Protein AF-A0A3B8J9R0-F1 (afdb_monomer_lite)

Structure (mmCIF, N/CA/C/O backbone):
data_AF-A0A3B8J9R0-F1
#
_entry.id   AF-A0A3B8J9R0-F1
#
loop_
_atom_site.group_PDB
_atom_site.id
_atom_site.type_symbol
_atom_site.label_atom_id
_atom_site.label_alt_id
_atom_site.label_comp_id
_atom_site.label_asym_id
_atom_site.label_entity_id
_atom_site.label_seq_id
_atom_site.pdbx_PDB_ins_code
_atom_site.Cartn_x
_atom_site.Cartn_y
_atom_site.Cartn_z
_atom_site.occupancy
_atom_site.B_iso_or_equiv
_atom_site.auth_seq_id
_atom_site.auth_comp_id
_atom_site.auth_asym_id
_atom_site.auth_atom_id
_atom_site.pdbx_PDB_model_num
ATOM 1 N N . MET A 1 1 ? 21.114 1.293 -7.800 1.00 67.50 1 MET A N 1
ATOM 2 C CA . MET A 1 1 ? 20.401 0.075 -8.213 1.00 67.50 1 MET A CA 1
ATOM 3 C C . MET A 1 1 ? 19.234 -0.102 -7.269 1.00 67.50 1 MET A C 1
ATOM 5 O O . MET A 1 1 ? 19.417 0.083 -6.068 1.00 67.50 1 MET A O 1
ATOM 9 N N . ALA A 1 2 ? 18.033 -0.235 -7.813 1.00 78.88 2 ALA A N 1
ATOM 10 C CA . ALA A 1 2 ? 16.800 -0.256 -7.054 1.00 78.88 2 ALA A CA 1
ATOM 11 C C . ALA A 1 2 ? 15.957 -1.446 -7.495 1.00 78.88 2 ALA A C 1
ATOM 13 O O . ALA A 1 2 ? 15.830 -1.735 -8.684 1.00 78.88 2 ALA A O 1
ATOM 14 N N . VAL A 1 3 ? 15.393 -2.126 -6.505 1.00 90.38 3 VAL A N 1
ATOM 15 C CA . VAL A 1 3 ? 14.710 -3.396 -6.699 1.00 90.38 3 VAL A CA 1
ATOM 16 C C . VAL A 1 3 ? 13.211 -3.166 -6.761 1.00 90.38 3 VAL A C 1
ATOM 18 O O . VAL A 1 3 ? 12.626 -2.610 -5.831 1.00 90.38 3 VAL A O 1
ATOM 21 N N . VAL A 1 4 ? 12.595 -3.631 -7.842 1.00 94.75 4 VAL A N 1
ATOM 22 C CA . VAL A 1 4 ? 11.138 -3.725 -7.981 1.00 94.75 4 VAL A CA 1
ATOM 23 C C . VAL A 1 4 ? 10.747 -5.130 -8.425 1.00 94.75 4 VAL A C 1
ATOM 25 O O . VAL A 1 4 ? 11.574 -5.907 -8.900 1.00 94.75 4 VAL A O 1
ATOM 28 N N . TYR A 1 5 ? 9.477 -5.467 -8.265 1.00 95.50 5 TYR A N 1
ATOM 29 C CA . TYR A 1 5 ? 8.938 -6.793 -8.523 1.00 95.50 5 TYR A CA 1
ATOM 30 C C . TYR A 1 5 ? 7.888 -6.726 -9.616 1.00 95.50 5 TYR A C 1
ATOM 32 O O . TYR A 1 5 ? 7.054 -5.824 -9.636 1.00 95.50 5 TYR A O 1
ATOM 40 N N . PHE A 1 6 ? 7.908 -7.688 -10.524 1.00 96.75 6 PHE A N 1
ATOM 41 C CA . PHE A 1 6 ? 6.959 -7.736 -11.624 1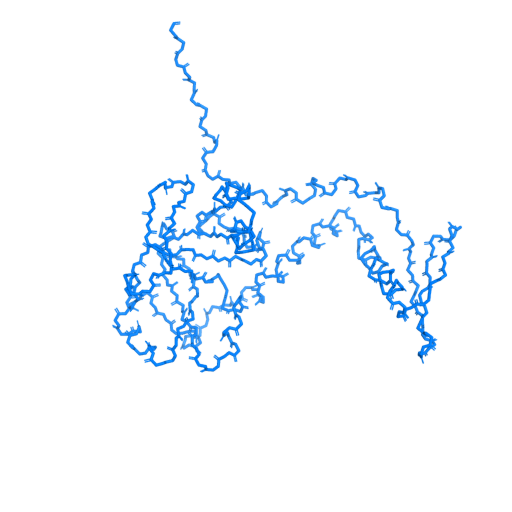.00 96.75 6 PHE A CA 1
ATOM 42 C C . PHE A 1 6 ? 6.453 -9.159 -11.821 1.00 96.75 6 PHE A C 1
ATOM 44 O O . PHE A 1 6 ? 7.204 -10.123 -11.684 1.00 96.75 6 PHE A O 1
ATOM 51 N N . TYR A 1 7 ? 5.162 -9.294 -12.106 1.00 96.31 7 TYR A N 1
ATOM 52 C CA . TYR A 1 7 ? 4.526 -10.588 -12.316 1.00 96.31 7 TYR A CA 1
ATOM 53 C C . TYR A 1 7 ? 4.364 -10.846 -13.803 1.00 96.31 7 TYR A C 1
ATOM 55 O O . TYR A 1 7 ? 3.696 -10.086 -14.501 1.00 96.31 7 TYR A O 1
ATOM 63 N N . VAL A 1 8 ? 4.936 -11.951 -14.268 1.00 96.12 8 VAL A N 1
ATOM 64 C CA . VAL A 1 8 ? 4.894 -12.357 -15.673 1.00 96.12 8 VAL A CA 1
ATOM 65 C C . VAL A 1 8 ? 4.136 -13.673 -15.827 1.00 96.12 8 VAL A C 1
ATOM 67 O O . VAL A 1 8 ? 4.230 -14.528 -14.940 1.00 96.12 8 VAL A O 1
ATOM 70 N N . PRO A 1 9 ? 3.376 -13.862 -16.918 1.00 96.56 9 PRO A N 1
ATOM 71 C CA . PRO A 1 9 ? 2.809 -15.161 -17.262 1.00 96.56 9 PRO A CA 1
ATOM 72 C C . PRO A 1 9 ? 3.894 -16.240 -17.377 1.00 96.56 9 PRO A C 1
ATOM 74 O O . PRO A 1 9 ? 4.985 -15.973 -17.885 1.00 96.56 9 PRO A O 1
ATOM 77 N N . ILE A 1 10 ? 3.606 -17.459 -16.909 1.00 95.25 10 ILE A N 1
ATOM 78 C CA . ILE A 1 10 ? 4.574 -18.572 -16.927 1.00 95.25 10 ILE A CA 1
ATOM 79 C C . ILE A 1 10 ? 5.084 -18.888 -18.332 1.00 95.25 10 ILE A C 1
ATOM 81 O O . ILE A 1 10 ? 6.264 -19.184 -18.492 1.00 95.25 10 ILE A O 1
ATOM 85 N N . ASP A 1 11 ? 4.212 -18.820 -19.332 1.00 96.56 11 ASP A N 1
ATOM 86 C CA . ASP A 1 11 ? 4.522 -19.119 -20.731 1.00 96.56 11 ASP A CA 1
ATOM 87 C C . ASP A 1 11 ? 5.501 -18.122 -21.361 1.00 96.56 11 ASP A C 1
ATOM 89 O O . ASP A 1 11 ? 6.136 -18.453 -22.354 1.00 96.56 11 ASP A O 1
ATOM 93 N N . LYS A 1 12 ? 5.667 -16.935 -20.765 1.00 95.50 12 LYS A N 1
ATOM 94 C CA . LYS A 1 12 ? 6.636 -15.921 -21.204 1.00 95.50 12 LYS A CA 1
ATOM 95 C C . LYS A 1 12 ? 7.905 -15.873 -20.355 1.00 95.50 12 LYS A C 1
ATOM 97 O O . LYS A 1 12 ? 8.795 -15.077 -20.634 1.00 95.50 12 LYS A O 1
ATOM 102 N N . LEU A 1 13 ? 7.984 -16.658 -19.279 1.00 93.94 13 LEU A N 1
ATOM 103 C CA . LEU A 1 13 ? 9.039 -16.494 -18.281 1.00 93.94 13 LEU A CA 1
ATOM 104 C C . LEU A 1 13 ? 10.437 -16.767 -18.848 1.00 93.94 13 LEU A C 1
ATOM 106 O O . LEU A 1 13 ? 11.351 -16.011 -18.544 1.00 93.94 13 LEU A O 1
ATOM 110 N N . GLU A 1 14 ? 10.607 -17.833 -19.633 1.00 93.94 14 GLU A N 1
ATOM 111 C CA . GLU A 1 14 ? 11.913 -18.195 -20.209 1.00 93.94 14 GLU A CA 1
ATOM 112 C C . GLU A 1 14 ? 12.415 -17.099 -21.154 1.00 93.94 14 GLU A C 1
ATOM 114 O O . GLU A 1 14 ? 13.504 -16.570 -20.942 1.00 93.94 14 GLU A O 1
ATOM 119 N N . ASP A 1 15 ? 11.566 -16.655 -22.084 1.00 94.88 15 ASP A N 1
ATOM 120 C CA . ASP A 1 15 ? 11.882 -15.562 -23.010 1.00 94.88 15 ASP A CA 1
ATOM 121 C C . ASP A 1 15 ? 12.297 -14.283 -22.271 1.00 94.88 15 ASP A C 1
ATOM 123 O O . ASP A 1 15 ? 13.258 -13.618 -22.651 1.00 94.88 15 ASP A O 1
ATOM 127 N N . ILE A 1 16 ? 11.599 -13.934 -21.187 1.00 95.00 16 ILE A N 1
ATOM 128 C CA . ILE A 1 16 ? 11.901 -12.735 -20.397 1.00 95.00 16 ILE A CA 1
ATOM 129 C C . ILE A 1 16 ? 13.244 -12.856 -19.678 1.00 95.00 16 ILE A C 1
ATOM 131 O O . ILE A 1 16 ? 13.985 -11.879 -19.603 1.00 95.00 16 ILE A O 1
ATOM 135 N N . ILE A 1 17 ? 13.558 -14.030 -19.132 1.00 93.81 17 ILE A N 1
ATOM 136 C CA . ILE A 1 17 ? 14.833 -14.263 -18.446 1.00 93.81 17 ILE A CA 1
ATOM 137 C C . ILE A 1 17 ? 15.995 -14.201 -19.443 1.00 93.81 17 ILE A C 1
ATOM 139 O O . ILE A 1 17 ? 17.022 -13.599 -19.135 1.00 93.81 17 ILE A O 1
ATOM 143 N N . ASP A 1 18 ? 15.816 -14.754 -20.641 1.00 94.19 18 ASP A N 1
ATOM 144 C CA . ASP A 1 18 ? 16.881 -14.849 -21.641 1.00 94.19 18 ASP A CA 1
ATOM 145 C C . ASP A 1 18 ? 17.059 -13.559 -22.457 1.00 94.19 18 ASP A C 1
ATOM 147 O O . ASP A 1 18 ? 18.174 -13.231 -22.861 1.00 94.19 18 ASP A O 1
ATOM 151 N N . CYS A 1 19 ? 15.976 -12.819 -22.719 1.00 94.88 19 CYS A N 1
ATOM 152 C CA . CYS A 1 19 ? 15.972 -11.669 -23.634 1.00 94.88 19 CYS A CA 1
ATOM 153 C C . CYS A 1 19 ? 15.605 -10.328 -22.977 1.00 94.88 19 CYS A C 1
ATOM 155 O O . CYS A 1 19 ? 15.745 -9.280 -23.614 1.00 94.88 19 CYS A O 1
ATOM 157 N N . GLY A 1 20 ? 15.149 -10.330 -21.724 1.00 96.25 20 GLY A N 1
ATOM 158 C CA . GLY A 1 20 ? 14.708 -9.131 -21.015 1.00 96.25 20 GLY A CA 1
ATOM 159 C C . GLY A 1 20 ? 13.258 -8.712 -21.302 1.00 96.25 20 GLY A C 1
ATOM 160 O O . GLY A 1 20 ? 12.502 -9.370 -22.016 1.00 96.25 20 GLY A O 1
ATOM 161 N N . LEU A 1 21 ? 12.857 -7.569 -20.738 1.00 96.19 21 LEU A N 1
ATOM 162 C CA . LEU A 1 21 ? 11.539 -6.949 -20.909 1.00 96.19 21 LEU A CA 1
ATOM 163 C C . LEU A 1 21 ? 11.637 -5.710 -21.792 1.00 96.19 21 LEU A C 1
ATOM 165 O O . LEU 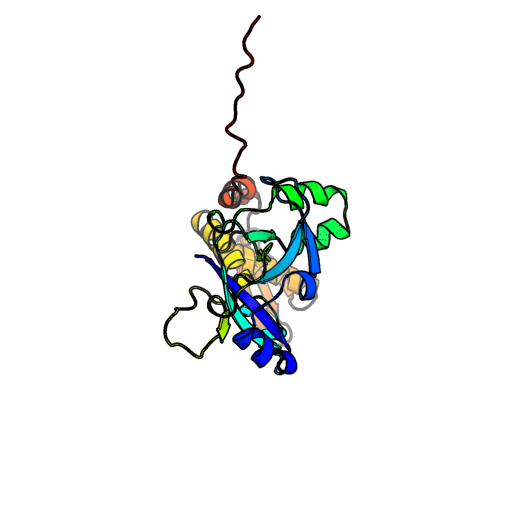A 1 21 ? 12.002 -4.622 -21.335 1.00 96.19 21 LEU A O 1
ATOM 169 N N . LYS A 1 22 ? 11.243 -5.838 -23.059 1.00 96.25 22 LYS A N 1
ATOM 170 C CA . LYS A 1 22 ? 11.198 -4.696 -23.974 1.00 96.25 22 LYS A CA 1
ATOM 171 C C . LYS A 1 22 ? 10.021 -3.779 -23.649 1.00 96.25 22 LYS A C 1
ATOM 173 O O . LYS A 1 22 ? 8.863 -4.167 -23.796 1.00 96.25 22 LYS A O 1
ATOM 178 N N . LEU A 1 23 ? 10.303 -2.517 -23.326 1.00 95.81 23 LEU A N 1
ATOM 179 C CA . LEU A 1 23 ? 9.272 -1.549 -22.938 1.00 95.81 23 LEU A CA 1
ATOM 180 C C . LEU A 1 23 ? 8.180 -1.374 -24.003 1.00 95.81 23 LEU A C 1
ATOM 182 O O . LEU A 1 23 ? 7.019 -1.200 -23.667 1.00 95.81 23 LEU A O 1
ATOM 186 N N . SER A 1 24 ? 8.508 -1.462 -25.294 1.00 93.62 24 SER A N 1
ATOM 187 C CA . SER A 1 24 ? 7.503 -1.349 -26.360 1.00 93.62 24 SER A CA 1
ATOM 188 C C . SER A 1 24 ? 6.463 -2.476 -26.361 1.00 93.62 24 SER A C 1
ATOM 190 O O . SER A 1 24 ? 5.376 -2.272 -26.891 1.00 93.62 24 SER A O 1
ATOM 192 N N . GLU A 1 25 ? 6.810 -3.650 -25.828 1.00 95.25 25 GLU A N 1
ATOM 193 C CA . GLU A 1 25 ? 5.910 -4.804 -25.715 1.00 95.25 25 GLU A CA 1
ATOM 194 C C . GLU A 1 25 ? 5.139 -4.783 -24.391 1.00 95.25 25 GLU A C 1
ATOM 196 O O . GLU A 1 25 ? 3.945 -5.059 -24.371 1.00 95.25 25 GLU A O 1
ATOM 201 N N . TRP A 1 26 ? 5.815 -4.411 -23.302 1.00 95.75 26 TRP A N 1
ATOM 202 C CA . TRP A 1 26 ? 5.274 -4.490 -21.942 1.00 95.75 26 TRP A CA 1
ATOM 203 C C . TRP A 1 26 ? 4.653 -3.185 -21.431 1.00 95.75 26 TRP A C 1
ATOM 205 O O . TRP A 1 26 ? 4.134 -3.153 -20.321 1.00 95.75 26 TRP A O 1
ATOM 215 N N . LYS A 1 27 ? 4.685 -2.105 -22.220 1.00 96.69 27 LYS A N 1
ATOM 216 C CA . LYS A 1 27 ? 4.069 -0.816 -21.877 1.00 96.69 27 LYS A CA 1
ATOM 217 C C . LYS A 1 27 ? 2.582 -0.978 -21.562 1.00 96.69 27 LYS A C 1
ATOM 219 O O . LYS A 1 27 ? 1.800 -1.376 -22.423 1.00 96.69 27 LYS A O 1
ATOM 224 N N . GLU A 1 28 ? 2.188 -0.488 -20.395 1.00 96.31 28 GLU A N 1
ATOM 225 C CA . GLU A 1 28 ? 0.792 -0.409 -19.960 1.00 96.31 28 GLU A CA 1
ATOM 226 C C . GLU A 1 28 ? 0.207 0.988 -20.172 1.00 96.31 28 GLU A C 1
ATOM 228 O O . GLU A 1 28 ? -0.975 1.136 -20.479 1.00 96.31 28 GLU A O 1
ATOM 233 N N . SER A 1 29 ? 1.024 2.033 -20.013 1.00 95.00 29 SER A N 1
ATOM 234 C CA . SER A 1 29 ? 0.550 3.413 -20.097 1.00 95.00 29 SER A CA 1
ATOM 235 C C . SER A 1 29 ? 1.636 4.387 -20.549 1.00 95.00 29 SER A C 1
ATOM 237 O O . SER A 1 29 ? 2.771 4.007 -20.840 1.00 95.00 29 SER A O 1
ATOM 239 N N . TYR A 1 30 ? 1.246 5.652 -20.652 1.00 96.81 30 TYR A N 1
ATOM 240 C CA . TYR A 1 30 ? 2.137 6.783 -20.832 1.00 96.81 30 TYR A CA 1
ATOM 241 C C . TYR A 1 30 ? 2.004 7.683 -19.609 1.00 96.81 30 TYR A C 1
ATOM 243 O O . TYR A 1 30 ? 0.887 7.995 -19.201 1.00 96.81 30 TYR A O 1
ATOM 251 N N . GLN A 1 31 ? 3.127 8.055 -19.002 1.00 96.31 31 GLN A N 1
ATOM 252 C CA . GLN A 1 31 ? 3.141 8.917 -17.824 1.00 96.31 31 GLN A CA 1
ATOM 253 C C . GLN A 1 31 ? 4.268 9.936 -17.917 1.00 96.31 31 GLN A C 1
ATOM 255 O O . GLN A 1 31 ? 5.316 9.692 -18.515 1.00 96.31 31 GLN A O 1
ATOM 260 N N . SER A 1 32 ? 4.047 11.083 -17.288 1.00 96.12 32 SER A N 1
ATOM 261 C CA . SER A 1 32 ? 5.096 12.046 -16.960 1.00 96.12 32 SER A CA 1
ATOM 262 C C . SER A 1 32 ? 5.255 12.107 -15.443 1.00 96.12 32 SER A C 1
ATOM 264 O O . SER A 1 32 ? 4.374 11.662 -14.705 1.00 96.12 32 SER A O 1
ATOM 266 N N . THR A 1 33 ? 6.363 12.666 -14.965 1.00 96.31 33 THR A N 1
ATOM 267 C CA . THR A 1 33 ? 6.612 12.850 -13.531 1.00 96.31 33 THR A CA 1
ATOM 268 C C . THR A 1 33 ? 6.666 14.337 -13.169 1.00 96.31 33 THR A C 1
ATOM 270 O O . THR A 1 33 ? 6.912 15.182 -14.037 1.00 96.31 33 THR A O 1
ATOM 273 N N . PRO A 1 34 ? 6.491 14.706 -11.886 1.00 95.56 34 PRO A N 1
ATOM 274 C CA . PRO A 1 34 ? 6.624 16.095 -11.436 1.00 95.56 34 PRO A CA 1
ATOM 275 C C . PRO A 1 34 ? 7.947 16.763 -11.812 1.00 95.56 34 PRO A C 1
ATOM 277 O O . PRO A 1 34 ? 7.962 17.949 -12.142 1.00 95.56 34 PRO A O 1
ATOM 280 N N . TRP A 1 35 ? 9.042 16.000 -11.785 1.00 94.00 35 TRP A N 1
ATOM 281 C CA . TRP A 1 35 ? 10.391 16.463 -12.121 1.00 94.00 35 TRP A CA 1
ATOM 282 C C . TRP A 1 35 ? 10.732 16.316 -13.609 1.00 94.00 35 TRP A C 1
ATOM 284 O O . TRP A 1 35 ? 11.693 16.921 -14.076 1.00 94.00 35 TRP A O 1
ATOM 294 N N . ASN A 1 36 ? 9.959 15.539 -14.370 1.00 90.56 36 ASN A N 1
ATOM 295 C CA . ASN A 1 36 ? 10.135 15.365 -15.805 1.00 90.56 36 ASN A CA 1
ATOM 296 C C . ASN A 1 36 ? 8.774 15.321 -16.510 1.00 90.56 36 ASN A C 1
ATOM 298 O O . ASN A 1 36 ? 8.140 14.274 -16.632 1.00 90.56 36 ASN A O 1
ATOM 302 N N . ARG A 1 37 ? 8.341 16.481 -17.013 1.00 92.00 37 ARG A N 1
ATOM 303 C CA . ARG A 1 37 ? 7.037 16.678 -17.669 1.00 92.00 37 ARG A CA 1
ATOM 304 C C . ARG A 1 37 ? 6.941 16.084 -19.079 1.00 92.00 37 ARG A C 1
ATOM 306 O O . ARG A 1 37 ? 5.985 16.368 -19.795 1.00 92.00 37 ARG A O 1
ATOM 313 N N . VAL A 1 38 ? 7.930 15.298 -19.495 1.00 95.25 38 VAL A N 1
ATOM 314 C CA . VAL A 1 38 ? 7.882 14.561 -20.755 1.00 95.25 38 VAL A CA 1
ATOM 315 C C . VAL A 1 38 ? 7.143 13.258 -20.517 1.00 95.25 38 VAL A C 1
ATOM 317 O O . VAL A 1 38 ? 7.549 12.437 -19.698 1.00 95.25 38 VAL A O 1
ATOM 320 N N . GLU A 1 39 ? 6.060 13.074 -21.257 1.00 96.12 39 GLU A N 1
ATOM 321 C CA . GLU A 1 39 ? 5.310 11.833 -21.247 1.00 96.12 39 GLU A CA 1
ATOM 322 C C . GLU A 1 39 ? 6.119 10.715 -21.925 1.00 96.12 39 GLU A C 1
ATOM 324 O O . GLU A 1 39 ? 6.629 10.872 -23.038 1.00 96.12 39 GLU A O 1
ATOM 329 N N . LYS A 1 40 ? 6.265 9.584 -21.235 1.00 96.88 40 LYS A N 1
ATOM 330 C CA . LYS A 1 40 ? 7.037 8.423 -21.683 1.00 96.88 40 LYS A CA 1
ATOM 331 C C . LYS A 1 40 ? 6.229 7.142 -21.489 1.00 96.88 40 LYS A C 1
ATOM 333 O O . LYS A 1 40 ? 5.427 7.077 -20.557 1.00 96.88 40 LYS A O 1
ATOM 338 N N . PRO A 1 41 ? 6.436 6.118 -22.336 1.00 97.88 41 PRO A N 1
ATOM 339 C CA . PRO A 1 41 ? 5.849 4.808 -22.099 1.00 97.88 41 PRO A CA 1
ATOM 340 C C . PRO A 1 41 ? 6.376 4.231 -20.779 1.00 97.88 41 PRO A C 1
ATOM 342 O O . PRO A 1 41 ? 7.555 4.386 -20.464 1.00 97.88 41 PRO A O 1
ATOM 345 N N . CYS A 1 42 ? 5.514 3.562 -20.025 1.00 97.75 42 CYS A N 1
ATOM 346 C CA . CYS A 1 42 ? 5.885 2.873 -18.795 1.00 97.75 42 CYS A CA 1
ATOM 347 C C . CYS A 1 42 ? 5.009 1.643 -18.543 1.00 97.75 42 CYS A C 1
ATOM 349 O O . CYS A 1 42 ? 3.942 1.470 -19.144 1.00 97.75 42 CYS A O 1
ATOM 351 N N . PHE A 1 43 ? 5.468 0.800 -17.626 1.00 97.88 43 PHE A N 1
ATOM 352 C CA . PHE A 1 43 ? 4.681 -0.267 -17.012 1.00 97.88 43 PHE A CA 1
ATOM 353 C C . PHE A 1 43 ? 4.771 -0.168 -15.489 1.00 97.88 43 PHE A C 1
ATOM 355 O O . PHE A 1 43 ? 5.674 0.491 -14.961 1.00 97.88 43 PHE A O 1
ATOM 362 N N . SER A 1 44 ? 3.822 -0.784 -14.791 1.00 97.38 44 SER A N 1
ATOM 363 C CA . SER A 1 44 ? 3.755 -0.757 -13.333 1.00 97.38 44 SER A CA 1
ATOM 364 C C . SER A 1 44 ? 4.413 -1.993 -12.732 1.00 97.38 44 SER A C 1
ATOM 366 O O . SER A 1 44 ? 4.102 -3.125 -13.089 1.00 97.38 44 SER A O 1
ATOM 368 N N . ALA A 1 45 ? 5.310 -1.767 -11.783 1.00 97.31 45 ALA A N 1
ATOM 369 C CA . ALA A 1 45 ? 5.932 -2.787 -10.953 1.00 97.31 45 ALA A CA 1
ATOM 370 C C . ALA A 1 45 ? 5.594 -2.546 -9.472 1.00 97.31 45 ALA A C 1
ATOM 372 O O . ALA A 1 45 ? 5.101 -1.485 -9.085 1.00 97.31 45 ALA A O 1
ATOM 373 N N . PHE A 1 46 ? 5.875 -3.530 -8.630 1.00 96.38 46 PHE A N 1
ATOM 374 C CA . PHE A 1 46 ? 5.605 -3.509 -7.195 1.00 96.38 46 PHE A CA 1
ATOM 375 C C . PHE A 1 46 ? 6.883 -3.256 -6.403 1.00 96.38 46 PHE A C 1
ATOM 377 O O . PHE A 1 46 ? 7.976 -3.611 -6.838 1.00 96.38 46 PHE A O 1
ATOM 384 N N . LEU A 1 47 ? 6.752 -2.660 -5.219 1.00 94.00 47 LEU A N 1
ATOM 385 C CA . LEU A 1 47 ? 7.882 -2.500 -4.296 1.00 94.00 47 LEU A CA 1
ATOM 386 C C . LEU A 1 47 ? 8.077 -3.715 -3.389 1.00 94.00 47 LEU A C 1
ATOM 388 O O . LEU A 1 47 ? 9.151 -3.882 -2.815 1.00 94.00 47 LEU A O 1
ATOM 392 N N . HIS A 1 48 ? 7.067 -4.577 -3.300 1.00 93.56 48 HIS A N 1
ATOM 393 C CA . HIS A 1 48 ? 7.116 -5.826 -2.565 1.00 93.56 48 HIS A CA 1
ATOM 394 C C . HIS A 1 48 ? 6.407 -6.939 -3.358 1.00 93.56 48 HIS A C 1
ATOM 396 O O . HIS A 1 48 ? 5.355 -6.682 -3.947 1.00 93.56 48 HIS A O 1
ATOM 402 N N . PRO A 1 49 ? 6.916 -8.186 -3.383 1.00 91.94 49 PRO A N 1
ATOM 403 C CA . PRO A 1 49 ? 6.279 -9.269 -4.135 1.00 91.94 49 PRO A CA 1
ATOM 404 C C . PRO A 1 49 ? 4.868 -9.593 -3.622 1.00 91.94 49 PRO A C 1
ATOM 406 O O . PRO A 1 49 ? 4.003 -9.971 -4.400 1.00 91.94 49 PRO A O 1
ATOM 409 N N . LEU A 1 50 ? 4.602 -9.406 -2.327 1.00 93.12 50 LEU A N 1
ATOM 410 C CA . LEU A 1 50 ? 3.281 -9.673 -1.740 1.00 93.12 50 LEU A CA 1
ATOM 411 C C . LEU A 1 50 ? 2.272 -8.520 -1.908 1.00 93.12 50 LEU A C 1
ATOM 413 O O . LEU A 1 50 ? 1.162 -8.628 -1.397 1.00 93.12 50 LEU A O 1
ATOM 417 N N . ASP A 1 51 ? 2.621 -7.443 -2.624 1.00 94.00 51 ASP A N 1
ATOM 418 C CA . ASP A 1 51 ? 1.702 -6.315 -2.864 1.00 94.00 51 ASP A CA 1
ATOM 419 C C . ASP A 1 51 ? 0.659 -6.588 -3.970 1.00 94.00 51 ASP A C 1
ATOM 421 O O . ASP A 1 51 ? -0.291 -5.818 -4.116 1.00 94.00 51 ASP A O 1
ATOM 425 N N . ASP A 1 52 ? 0.800 -7.672 -4.743 1.00 93.75 52 ASP A N 1
ATOM 426 C CA . ASP A 1 52 ? -0.159 -8.074 -5.782 1.00 93.75 52 ASP A CA 1
ATOM 427 C C . ASP A 1 52 ? -0.678 -9.490 -5.543 1.00 93.75 52 ASP A C 1
ATOM 429 O O . ASP A 1 52 ? 0.095 -10.408 -5.278 1.00 93.75 52 ASP A O 1
ATOM 433 N N . GLU A 1 53 ? -1.985 -9.703 -5.698 1.00 93.06 53 GLU A N 1
ATOM 434 C CA . GLU A 1 53 ? -2.640 -11.004 -5.496 1.00 93.06 53 GLU A CA 1
ATOM 435 C C . GLU A 1 53 ? -2.115 -12.119 -6.419 1.00 93.06 53 GLU A C 1
ATOM 437 O O . GLU A 1 53 ? -2.250 -13.297 -6.080 1.00 93.06 53 GLU A O 1
ATOM 442 N N . LYS A 1 54 ? -1.450 -11.789 -7.539 1.00 94.62 54 LYS A N 1
ATOM 443 C CA . LYS A 1 54 ? -0.805 -12.772 -8.429 1.00 94.62 54 LYS A CA 1
ATOM 444 C C . LYS A 1 54 ? 0.253 -13.617 -7.724 1.00 94.62 54 LYS A C 1
ATO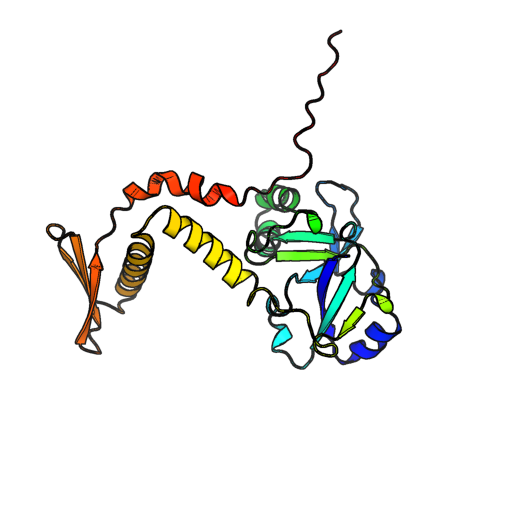M 446 O O . LYS A 1 54 ? 0.585 -14.684 -8.228 1.00 94.62 54 LYS A O 1
ATOM 451 N N . HIS A 1 55 ? 0.734 -13.232 -6.538 1.00 90.44 55 HIS A N 1
ATOM 452 C CA . HIS A 1 55 ? 1.565 -14.117 -5.714 1.00 90.44 55 HIS A CA 1
ATOM 453 C C . HIS A 1 55 ? 0.870 -15.440 -5.338 1.00 90.44 55 HIS A C 1
ATOM 455 O O . HIS A 1 55 ? 1.553 -16.427 -5.066 1.00 90.44 55 HIS A O 1
ATOM 461 N N . LYS A 1 56 ? -0.470 -15.476 -5.338 1.00 92.31 56 LYS A N 1
ATOM 462 C CA . LYS A 1 56 ? -1.284 -16.677 -5.088 1.00 92.31 56 LYS A CA 1
ATOM 463 C C . LYS A 1 56 ? -1.644 -17.429 -6.372 1.00 92.31 56 LYS A C 1
ATOM 465 O O . LYS A 1 56 ? -2.108 -18.568 -6.299 1.00 92.31 56 LYS A O 1
ATOM 470 N N . ASP A 1 57 ? -1.452 -16.810 -7.534 1.00 95.31 57 ASP A N 1
ATOM 471 C CA . ASP A 1 57 ? -1.842 -17.362 -8.826 1.00 95.31 57 ASP A CA 1
ATOM 472 C C . ASP A 1 57 ? -0.686 -18.145 -9.457 1.00 95.31 57 ASP A C 1
ATOM 474 O O . ASP A 1 57 ? 0.372 -17.609 -9.780 1.00 95.31 57 ASP A O 1
ATOM 478 N N . ARG A 1 58 ? -0.910 -19.443 -9.675 1.00 93.31 58 ARG A N 1
ATOM 479 C CA . ARG A 1 58 ? 0.086 -20.341 -10.267 1.00 93.31 58 ARG A CA 1
ATOM 480 C C . ARG A 1 58 ? 0.329 -20.094 -11.753 1.00 93.31 58 ARG A C 1
ATOM 482 O O . ARG A 1 58 ? 1.268 -20.678 -12.271 1.00 93.31 58 ARG A O 1
ATOM 489 N N . SER A 1 59 ? -0.489 -19.299 -12.438 1.00 96.56 59 SER A N 1
ATOM 490 C CA . SER A 1 59 ? -0.271 -18.929 -13.844 1.00 96.56 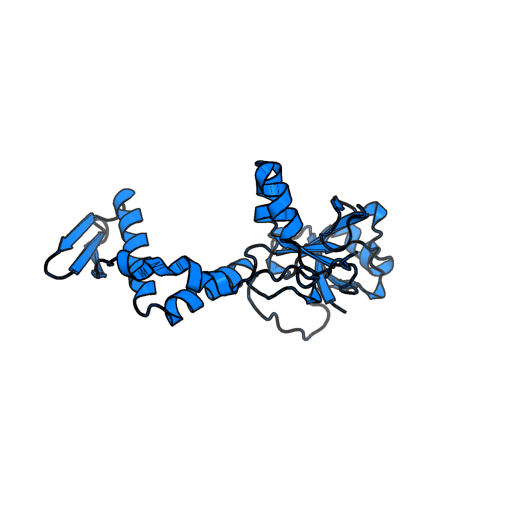59 SER A CA 1
ATOM 491 C C . SER A 1 59 ? 0.762 -17.811 -14.021 1.00 96.56 59 SER A C 1
ATOM 493 O O . SER A 1 59 ? 1.243 -17.592 -15.135 1.00 96.56 59 SER A O 1
ATOM 495 N N . TYR A 1 60 ? 1.166 -17.160 -12.925 1.00 96.38 60 TYR A N 1
ATOM 496 C CA . TYR A 1 60 ? 2.153 -16.088 -12.918 1.00 96.38 60 TYR A CA 1
ATOM 497 C C . TYR A 1 60 ? 3.392 -16.453 -12.102 1.00 96.38 60 TYR A C 1
ATOM 499 O O . TYR A 1 60 ? 3.370 -17.281 -11.189 1.00 96.38 60 TYR A O 1
ATOM 507 N N . ARG A 1 61 ? 4.507 -15.795 -12.418 1.00 94.62 61 ARG A N 1
ATOM 508 C CA . ARG A 1 61 ? 5.742 -15.850 -11.635 1.00 94.62 61 ARG A CA 1
ATOM 509 C C . ARG A 1 61 ? 6.253 -14.451 -11.364 1.00 94.62 61 ARG A C 1
ATOM 511 O O . ARG A 1 61 ? 6.254 -13.597 -12.243 1.00 94.62 61 ARG A O 1
ATOM 518 N N . CYS A 1 62 ? 6.686 -14.242 -10.126 1.00 94.62 62 CYS A N 1
ATOM 519 C CA . CYS A 1 62 ? 7.319 -13.004 -9.712 1.00 94.62 62 CYS A CA 1
ATOM 520 C C . CYS A 1 62 ? 8.793 -13.020 -10.117 1.00 94.62 62 CYS A C 1
ATOM 522 O O . CYS A 1 62 ? 9.530 -13.953 -9.778 1.00 94.62 62 CYS A O 1
ATOM 524 N N . ILE A 1 63 ? 9.210 -11.976 -10.817 1.00 94.75 63 ILE A N 1
ATOM 525 C CA . ILE A 1 63 ? 10.604 -11.679 -11.115 1.00 94.75 63 ILE A CA 1
ATOM 526 C C . ILE A 1 63 ? 11.012 -10.400 -10.393 1.00 94.75 63 ILE A C 1
ATOM 528 O O . ILE A 1 63 ? 10.214 -9.481 -10.196 1.00 94.75 63 ILE A O 1
ATOM 532 N N . LYS A 1 64 ? 12.273 -10.367 -9.987 1.00 94.38 64 LYS A N 1
ATOM 533 C CA . LYS A 1 64 ? 12.946 -9.214 -9.413 1.00 94.38 64 LYS A CA 1
ATOM 534 C C . LYS A 1 64 ? 13.642 -8.464 -10.544 1.00 94.38 64 LYS A C 1
ATOM 536 O O . LYS A 1 64 ? 14.374 -9.081 -11.317 1.00 94.38 64 LYS A O 1
ATOM 541 N N . LEU A 1 65 ? 13.414 -7.159 -10.619 1.00 95.44 65 LEU A N 1
ATOM 542 C CA . LEU A 1 65 ? 14.036 -6.257 -11.582 1.00 95.44 65 LEU A CA 1
ATOM 543 C C . LEU A 1 65 ? 14.986 -5.319 -10.835 1.00 95.44 65 LEU A C 1
ATOM 545 O O . LEU A 1 65 ? 14.557 -4.614 -9.920 1.00 95.44 65 LEU A O 1
ATOM 549 N N . ASP A 1 66 ? 16.256 -5.309 -11.228 1.00 94.62 66 ASP A N 1
ATOM 550 C CA . ASP A 1 66 ? 17.277 -4.416 -10.689 1.00 94.62 66 ASP A CA 1
ATOM 551 C C . ASP A 1 66 ? 17.573 -3.275 -11.671 1.00 94.62 66 ASP A C 1
ATOM 553 O O . ASP A 1 66 ? 18.335 -3.402 -12.633 1.00 94.62 66 ASP A O 1
ATOM 557 N N . ILE A 1 67 ? 16.897 -2.149 -11.448 1.00 94.38 67 ILE A N 1
ATOM 558 C CA . ILE A 1 67 ? 16.834 -1.025 -12.382 1.00 94.38 67 ILE A CA 1
ATOM 559 C C . ILE A 1 67 ? 17.423 0.216 -11.710 1.00 94.38 67 ILE A C 1
ATOM 561 O O . ILE A 1 67 ? 17.359 0.401 -10.492 1.00 94.38 67 ILE A O 1
ATOM 565 N N . GLU A 1 68 ? 18.020 1.110 -12.493 1.00 94.81 68 GLU A N 1
ATOM 566 C CA . GLU A 1 68 ? 18.462 2.394 -11.961 1.00 94.81 68 GLU A CA 1
ATOM 567 C C . GLU A 1 68 ? 17.263 3.236 -11.507 1.00 94.81 68 GLU A C 1
ATOM 569 O O . GLU A 1 68 ? 16.278 3.399 -12.226 1.00 94.81 68 GLU A O 1
ATOM 574 N N . ALA A 1 69 ? 17.358 3.804 -10.302 1.00 93.31 69 ALA A N 1
ATOM 575 C CA . ALA A 1 69 ? 16.257 4.536 -9.677 1.00 93.31 69 ALA A CA 1
ATOM 576 C C . ALA A 1 69 ? 15.780 5.751 -10.497 1.00 93.31 69 ALA A C 1
ATOM 578 O O . ALA A 1 69 ? 14.651 6.194 -10.313 1.00 93.31 69 ALA A O 1
ATOM 579 N N . GLU A 1 70 ? 16.611 6.284 -11.399 1.00 93.31 70 GLU A N 1
ATOM 580 C CA . GLU A 1 70 ? 16.246 7.389 -12.293 1.00 93.31 70 GLU A CA 1
ATOM 581 C C . GLU A 1 70 ? 15.178 7.019 -13.336 1.00 93.31 70 GLU A C 1
ATOM 583 O O . GLU A 1 70 ? 14.435 7.892 -13.789 1.00 93.31 70 GLU A O 1
ATOM 588 N N . TYR A 1 71 ? 15.044 5.729 -13.667 1.00 95.75 71 TYR A N 1
ATOM 589 C CA . TYR A 1 71 ? 13.997 5.212 -14.554 1.00 95.75 71 TYR A CA 1
ATOM 590 C C . TYR A 1 71 ? 12.722 4.813 -13.807 1.00 95.75 71 TYR A C 1
ATOM 592 O O . TYR A 1 71 ? 11.829 4.217 -14.411 1.00 95.75 71 TYR A O 1
ATOM 600 N N . CYS A 1 72 ? 12.632 5.135 -12.515 1.00 96.94 72 CYS A N 1
ATOM 601 C CA . CYS A 1 72 ? 11.596 4.649 -11.617 1.00 96.94 72 CYS A CA 1
ATOM 602 C C . CYS A 1 72 ? 10.890 5.802 -10.889 1.00 96.94 72 CYS A C 1
ATOM 604 O O . CYS A 1 72 ? 11.530 6.676 -10.300 1.00 96.94 72 CYS A O 1
ATOM 606 N N . ALA A 1 73 ? 9.557 5.777 -10.868 1.00 97.44 73 ALA A N 1
ATOM 607 C CA . ALA A 1 73 ? 8.748 6.702 -10.074 1.00 97.44 73 ALA A CA 1
ATOM 608 C C . ALA A 1 73 ? 7.729 5.938 -9.232 1.00 97.44 73 ALA A C 1
ATOM 610 O O . ALA A 1 73 ? 6.866 5.249 -9.773 1.00 97.44 73 ALA A O 1
ATOM 611 N N . VAL A 1 74 ? 7.802 6.093 -7.912 1.00 97.88 74 VAL A N 1
ATOM 612 C CA . VAL A 1 74 ? 6.827 5.508 -6.994 1.00 97.88 74 VAL A CA 1
ATOM 613 C C . VAL A 1 74 ? 5.579 6.371 -6.961 1.00 97.88 74 VAL A C 1
ATOM 615 O O . VAL A 1 74 ? 5.650 7.600 -6.885 1.00 97.88 74 VAL A O 1
ATOM 618 N N . TYR A 1 75 ? 4.427 5.716 -6.990 1.00 97.44 75 TYR A N 1
ATOM 619 C CA . TYR A 1 75 ? 3.129 6.356 -6.957 1.00 97.44 75 TYR A CA 1
ATOM 620 C C . TYR A 1 75 ? 2.146 5.602 -6.059 1.00 97.44 75 TYR A C 1
ATOM 622 O O . TYR A 1 75 ? 2.306 4.425 -5.737 1.00 97.44 75 TYR A O 1
ATOM 630 N N . ASP A 1 76 ? 1.111 6.325 -5.644 1.00 96.81 76 ASP A N 1
ATOM 631 C CA . ASP A 1 76 ? 0.000 5.813 -4.853 1.00 96.81 76 ASP A CA 1
ATOM 632 C C . ASP A 1 76 ? -1.062 5.229 -5.789 1.00 96.81 76 ASP A C 1
ATOM 634 O O . ASP A 1 76 ? -1.760 5.976 -6.478 1.00 96.81 76 ASP A O 1
ATOM 638 N N . SER A 1 77 ? -1.147 3.896 -5.862 1.00 96.69 77 SER A N 1
ATOM 639 C CA . SER A 1 77 ? -2.050 3.218 -6.802 1.00 96.69 77 SER A CA 1
ATOM 640 C C . SER A 1 77 ? -3.532 3.422 -6.464 1.00 96.69 77 SER A C 1
ATOM 642 O O . SER A 1 77 ? -4.365 3.469 -7.373 1.00 96.69 77 SER A O 1
ATOM 644 N N . ASP A 1 78 ? -3.870 3.634 -5.187 1.00 95.94 78 ASP A N 1
ATOM 645 C CA . ASP A 1 78 ? -5.232 3.987 -4.783 1.00 95.94 78 ASP A CA 1
ATOM 646 C C . ASP A 1 78 ? -5.590 5.384 -5.287 1.00 95.94 78 ASP A C 1
ATOM 648 O O . ASP A 1 78 ? -6.640 5.573 -5.905 1.00 95.94 78 ASP A O 1
ATOM 652 N N . LEU A 1 79 ? -4.700 6.357 -5.068 1.00 96.12 79 LEU A N 1
ATOM 653 C CA . LEU A 1 79 ? -4.902 7.722 -5.543 1.00 96.12 79 LEU A CA 1
ATOM 654 C C . LEU A 1 79 ? -4.907 7.792 -7.074 1.00 96.12 79 LEU A C 1
ATOM 656 O O . LEU A 1 79 ? -5.710 8.534 -7.632 1.00 96.12 79 LEU A O 1
ATOM 660 N N . TYR A 1 80 ? -4.073 7.000 -7.754 1.00 96.00 80 TYR A N 1
ATOM 661 C CA . TYR A 1 80 ? -4.099 6.871 -9.210 1.00 96.00 80 TYR A CA 1
ATOM 662 C C . TYR A 1 80 ? -5.474 6.414 -9.698 1.00 96.00 80 TYR A C 1
ATOM 664 O O . TYR A 1 80 ? -6.107 7.109 -10.496 1.00 96.00 80 TYR A O 1
ATOM 672 N N . ARG A 1 81 ? -5.976 5.292 -9.163 1.00 95.06 81 ARG A N 1
ATOM 673 C CA . ARG A 1 81 ? -7.278 4.727 -9.533 1.00 95.06 81 ARG A CA 1
ATOM 674 C C . ARG A 1 81 ? -8.411 5.715 -9.278 1.00 95.06 81 ARG A C 1
ATOM 676 O O . ARG A 1 81 ? -9.182 5.995 -10.190 1.00 95.06 81 ARG A O 1
ATOM 683 N N . ILE A 1 82 ? -8.472 6.293 -8.079 1.00 96.19 82 ILE A N 1
ATOM 684 C CA . ILE A 1 82 ? -9.526 7.247 -7.713 1.00 96.19 82 ILE A CA 1
ATOM 685 C C . ILE A 1 82 ? -9.406 8.537 -8.545 1.00 96.19 82 ILE A C 1
ATOM 687 O O . ILE A 1 82 ? -10.421 9.113 -8.915 1.00 96.19 82 ILE A O 1
ATOM 691 N N . SER A 1 83 ? -8.205 8.978 -8.934 1.00 96.12 83 SER A N 1
ATOM 692 C CA . SER A 1 83 ? -8.047 10.160 -9.802 1.00 96.12 83 SER A CA 1
ATOM 693 C C . SER A 1 83 ? -8.564 9.972 -11.233 1.00 96.12 83 SER A C 1
ATOM 695 O O . SER A 1 83 ? -8.843 10.955 -11.925 1.00 96.12 83 SER A O 1
ATOM 697 N N . ASN A 1 84 ? -8.719 8.724 -11.685 1.00 91.94 84 ASN A N 1
ATOM 698 C CA . ASN A 1 84 ? -9.380 8.428 -12.955 1.00 91.94 84 ASN A CA 1
ATOM 699 C C . ASN A 1 84 ? -10.905 8.576 -12.856 1.00 91.94 84 ASN A C 1
ATOM 701 O O . ASN A 1 84 ? -11.540 8.903 -13.855 1.00 91.94 84 ASN A O 1
ATOM 705 N N . GLU A 1 85 ? -11.471 8.387 -11.662 1.00 95.75 85 GLU A N 1
ATOM 706 C CA . GLU A 1 85 ? -12.895 8.585 -11.366 1.00 95.75 85 GLU A CA 1
ATOM 707 C C . GLU A 1 85 ? -13.209 10.060 -11.037 1.00 95.75 85 GLU A C 1
ATOM 709 O O . GLU A 1 85 ? -14.224 10.588 -11.486 1.00 95.75 85 GLU A O 1
ATOM 714 N N . PHE A 1 86 ? -12.312 10.739 -10.312 1.00 96.56 86 PHE A N 1
ATOM 715 C CA . PHE A 1 86 ? -12.461 12.116 -9.822 1.00 96.56 86 PHE A CA 1
ATOM 716 C C . PHE A 1 86 ? -11.345 13.020 -10.385 1.00 96.56 86 PHE A C 1
ATOM 718 O O . PHE A 1 86 ? -10.240 13.064 -9.824 1.00 96.56 86 PHE A O 1
ATOM 725 N N . PRO A 1 87 ? -11.586 13.738 -11.503 1.00 93.50 87 PRO A N 1
ATOM 726 C CA . PRO A 1 87 ? -10.563 14.516 -12.205 1.00 93.50 87 PRO A CA 1
ATOM 727 C C . PRO A 1 87 ? -9.838 15.566 -11.352 1.00 93.50 87 PRO A C 1
ATOM 729 O O . PRO A 1 87 ? -8.664 15.846 -11.593 1.00 93.50 87 PRO A O 1
ATOM 732 N N . GLU A 1 88 ? -10.497 16.120 -10.337 1.00 95.44 88 GLU A N 1
ATOM 733 C CA . GLU A 1 88 ? -9.926 17.068 -9.377 1.00 95.44 88 GLU A CA 1
ATOM 734 C C . GLU A 1 88 ? -8.751 16.485 -8.574 1.00 95.44 88 GLU A C 1
ATOM 736 O O . GLU A 1 88 ? -7.914 17.226 -8.055 1.00 95.44 88 GLU A O 1
ATOM 741 N N . LEU A 1 89 ? -8.639 15.155 -8.498 1.00 95.69 89 LEU A N 1
ATOM 742 C CA . LEU A 1 89 ? -7.537 14.473 -7.826 1.00 95.69 89 LEU A CA 1
ATOM 743 C C . LEU A 1 89 ? -6.345 14.198 -8.746 1.00 95.69 89 LEU A C 1
ATOM 745 O O . LEU A 1 89 ? -5.288 13.832 -8.235 1.00 95.69 89 LEU A O 1
ATOM 749 N N . LYS A 1 90 ? -6.450 14.410 -10.066 1.00 94.38 90 LYS A N 1
ATOM 750 C CA . LYS A 1 90 ? -5.350 14.130 -11.011 1.00 94.38 90 LYS A CA 1
ATOM 751 C C . LYS A 1 90 ? -4.101 14.944 -10.719 1.00 94.38 90 LYS A C 1
ATOM 753 O O . LYS A 1 90 ? -2.999 14.405 -10.718 1.00 94.38 90 LYS A O 1
ATOM 758 N N . GLU A 1 91 ? -4.260 16.230 -10.415 1.00 95.19 91 GLU A N 1
ATOM 759 C CA . GLU A 1 91 ? -3.121 17.077 -10.051 1.00 95.19 91 GLU A CA 1
ATOM 760 C C . GLU A 1 91 ? -2.490 16.619 -8.729 1.00 95.19 91 GLU A C 1
ATOM 762 O O . GLU A 1 91 ? -1.266 16.604 -8.589 1.00 95.19 91 GLU A O 1
ATOM 767 N N . LYS A 1 92 ? -3.317 16.194 -7.766 1.00 94.94 92 LYS A N 1
ATOM 768 C CA . LYS A 1 92 ? -2.849 15.678 -6.476 1.00 94.94 92 LYS A CA 1
ATOM 769 C C . LYS A 1 92 ? -2.107 14.351 -6.632 1.00 94.94 92 LYS A C 1
ATOM 771 O O . LYS A 1 92 ? -1.073 14.171 -5.996 1.00 94.94 92 LYS A O 1
ATOM 776 N N . PHE A 1 93 ? -2.606 13.460 -7.486 1.00 95.75 93 PHE A N 1
ATOM 777 C CA . PHE A 1 93 ? -1.925 12.234 -7.889 1.00 95.75 93 PHE A CA 1
ATOM 778 C C . PHE A 1 93 ? -0.571 12.553 -8.526 1.00 95.75 93 PHE A C 1
ATOM 780 O O . PHE A 1 93 ? 0.456 12.093 -8.032 1.00 95.75 93 PHE A O 1
ATOM 787 N N . PHE A 1 94 ? -0.557 13.401 -9.556 1.00 95.69 94 PHE A N 1
ATOM 788 C CA . PHE A 1 94 ? 0.663 13.771 -10.264 1.00 95.69 94 PHE A CA 1
ATOM 789 C C . PHE A 1 94 ? 1.721 14.303 -9.294 1.00 95.69 94 PHE A C 1
ATOM 791 O O . PHE A 1 94 ? 2.808 13.744 -9.205 1.00 95.69 94 PHE A O 1
ATOM 798 N N . LYS A 1 95 ? 1.371 15.299 -8.468 1.00 95.38 95 LYS A N 1
ATOM 799 C CA . LYS A 1 95 ? 2.276 15.880 -7.460 1.00 95.38 95 LYS A CA 1
ATOM 800 C C . LYS A 1 95 ? 2.693 14.908 -6.355 1.00 95.38 95 LYS A C 1
ATOM 802 O O . LYS A 1 95 ? 3.634 15.207 -5.631 1.00 95.38 95 LYS A O 1
ATOM 807 N N . SER A 1 96 ? 1.986 13.794 -6.181 1.00 94.38 96 SER A N 1
ATOM 808 C CA . SER A 1 96 ? 2.309 12.814 -5.145 1.00 94.38 96 SER A CA 1
ATOM 809 C C . SER A 1 96 ? 3.378 11.806 -5.526 1.00 94.38 96 SER A C 1
ATOM 811 O O . SER A 1 96 ? 3.872 11.120 -4.632 1.00 94.38 96 SER A O 1
ATOM 813 N N . MET A 1 97 ? 3.708 11.693 -6.814 1.00 96.56 97 MET A N 1
ATOM 814 C CA . MET A 1 97 ? 4.762 10.789 -7.255 1.00 96.56 97 MET A CA 1
ATOM 815 C C . MET A 1 97 ? 6.093 11.195 -6.630 1.00 96.56 97 MET A C 1
ATOM 817 O O . MET A 1 97 ? 6.380 12.385 -6.479 1.00 96.56 97 MET A O 1
ATOM 821 N N . VAL A 1 98 ? 6.924 10.207 -6.319 1.00 95.38 98 VAL A N 1
ATOM 822 C CA . VAL A 1 98 ? 8.271 10.424 -5.786 1.00 95.38 98 VAL A CA 1
ATOM 823 C C . VAL A 1 98 ? 9.284 9.588 -6.562 1.00 95.38 98 VAL A C 1
ATOM 825 O O . VAL A 1 98 ? 8.953 8.484 -7.004 1.00 95.38 98 VAL A O 1
ATOM 828 N N . PRO A 1 99 ? 10.517 10.076 -6.760 1.00 95.12 99 PRO A N 1
ATOM 829 C CA . PRO A 1 99 ? 11.591 9.231 -7.262 1.00 95.12 99 PRO A CA 1
ATOM 830 C C . PRO A 1 99 ? 11.784 8.032 -6.330 1.00 95.12 99 PRO A C 1
ATOM 832 O O . PRO A 1 99 ? 11.612 8.158 -5.116 1.00 95.12 99 PRO A O 1
ATOM 835 N N . LEU A 1 100 ? 12.168 6.875 -6.871 1.00 93.94 100 LEU A N 1
ATOM 836 C CA . LEU A 1 100 ? 12.291 5.655 -6.064 1.00 93.94 100 LEU A CA 1
ATOM 837 C C . LEU A 1 100 ? 13.295 5.796 -4.904 1.00 93.94 100 LEU A C 1
ATOM 839 O O . LEU A 1 1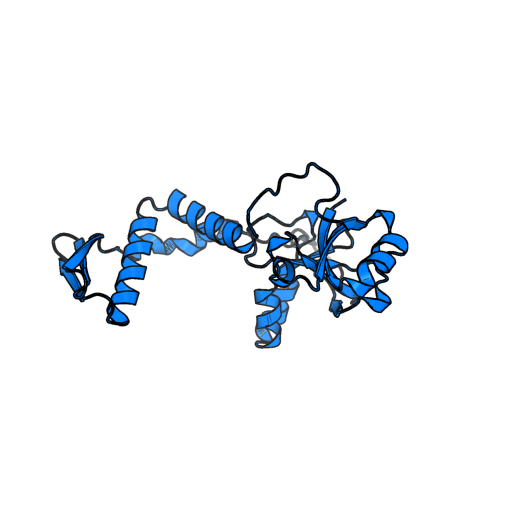00 ? 13.045 5.291 -3.816 1.00 93.94 100 LEU A O 1
ATOM 843 N N . ASN A 1 101 ? 14.381 6.550 -5.088 1.00 91.81 101 ASN A N 1
ATOM 844 C CA . ASN A 1 101 ? 15.357 6.843 -4.026 1.00 91.81 101 ASN A CA 1
ATOM 845 C C . ASN A 1 101 ? 14.857 7.835 -2.955 1.00 91.81 101 ASN A C 1
ATOM 847 O O . ASN A 1 101 ? 15.503 7.982 -1.922 1.00 91.81 101 ASN A O 1
ATOM 851 N N . GLY A 1 102 ? 13.738 8.520 -3.200 1.00 91.25 102 GLY A N 1
ATOM 852 C CA . GLY A 1 102 ? 13.070 9.409 -2.249 1.00 91.25 102 GLY A CA 1
ATOM 853 C C . GLY A 1 102 ? 11.843 8.778 -1.591 1.00 91.25 102 GLY A C 1
ATOM 854 O O . GLY A 1 102 ? 11.163 9.442 -0.811 1.00 91.25 102 GLY A O 1
ATOM 855 N N . TYR A 1 103 ? 11.522 7.521 -1.914 1.00 92.81 103 TYR A N 1
ATOM 856 C CA . TYR A 1 103 ? 10.385 6.831 -1.324 1.00 92.81 103 TYR A CA 1
ATOM 857 C C . TYR A 1 103 ? 10.690 6.361 0.104 1.00 92.81 103 TYR A C 1
ATOM 859 O O . TYR A 1 103 ? 11.714 5.736 0.370 1.00 92.81 103 TYR A O 1
ATOM 867 N N . ILE A 1 104 ? 9.759 6.632 1.019 1.00 91.94 104 ILE A N 1
ATOM 868 C CA . ILE A 1 104 ? 9.822 6.197 2.417 1.00 91.94 104 ILE A CA 1
ATOM 869 C C . ILE A 1 104 ? 8.908 4.979 2.582 1.00 91.94 104 ILE A C 1
ATOM 871 O O . ILE A 1 104 ? 7.706 5.072 2.318 1.00 91.94 104 ILE A O 1
ATOM 875 N N . PHE A 1 105 ? 9.448 3.846 3.038 1.00 90.50 105 PHE A N 1
ATOM 876 C CA . PHE A 1 105 ? 8.663 2.623 3.233 1.00 90.50 105 PHE A CA 1
ATOM 877 C C . PHE A 1 105 ? 7.491 2.835 4.198 1.00 90.50 105 PHE A C 1
ATOM 879 O O . PHE A 1 105 ? 7.635 3.441 5.259 1.00 90.50 105 PHE A O 1
ATOM 886 N N . GLY A 1 106 ? 6.313 2.345 3.805 1.00 92.50 106 GLY A N 1
ATOM 887 C CA . GLY A 1 106 ? 5.081 2.502 4.578 1.00 92.50 106 GLY A CA 1
ATOM 888 C C . GLY A 1 106 ? 4.489 3.913 4.550 1.00 92.50 106 GLY A C 1
ATOM 889 O O . GLY A 1 106 ? 3.556 4.183 5.295 1.00 92.50 106 GLY A O 1
ATOM 890 N N . SER A 1 107 ? 4.981 4.816 3.692 1.00 92.56 107 SER A N 1
ATOM 891 C CA . SER A 1 107 ? 4.371 6.144 3.502 1.00 92.56 107 SER A CA 1
ATOM 892 C C . SER A 1 107 ? 3.140 6.145 2.581 1.00 92.56 107 SER A C 1
ATOM 894 O O . SER A 1 107 ? 2.379 7.113 2.541 1.00 92.56 107 SER A O 1
ATOM 896 N N . ILE A 1 108 ? 2.932 5.055 1.838 1.00 95.12 108 ILE A N 1
ATOM 897 C CA . ILE A 1 108 ? 1.829 4.843 0.894 1.00 95.12 108 ILE A CA 1
ATOM 898 C C . ILE A 1 108 ? 1.273 3.441 1.148 1.00 95.12 108 ILE A C 1
ATOM 900 O O . ILE A 1 108 ? 2.058 2.503 1.244 1.00 95.12 108 ILE A O 1
ATOM 904 N N . ARG A 1 109 ? -0.058 3.297 1.221 1.00 94.50 109 ARG A N 1
ATOM 905 C CA . ARG A 1 109 ? -0.730 2.015 1.502 1.00 94.50 109 ARG A CA 1
ATOM 906 C C . ARG A 1 109 ? -0.497 0.969 0.418 1.00 94.50 109 ARG A C 1
ATOM 908 O O . ARG A 1 109 ? -0.198 -0.176 0.721 1.00 94.50 109 ARG A O 1
ATOM 915 N N . ARG A 1 110 ? -0.657 1.367 -0.846 1.00 95.81 110 ARG A N 1
ATOM 916 C CA . ARG A 1 110 ? -0.482 0.503 -2.022 1.00 95.81 110 ARG A CA 1
ATOM 917 C C . ARG A 1 110 ? 0.481 1.151 -3.015 1.00 95.81 110 ARG A C 1
ATOM 919 O O . ARG A 1 110 ? 0.032 1.712 -4.021 1.00 95.81 110 ARG A O 1
ATOM 926 N N . PRO A 1 111 ? 1.785 1.174 -2.704 1.00 96.50 111 PRO A N 1
ATOM 927 C CA . PRO A 1 111 ? 2.774 1.766 -3.578 1.00 96.50 111 PRO A CA 1
ATOM 928 C C . PRO A 1 111 ? 2.971 0.888 -4.815 1.00 96.50 111 PRO A C 1
ATOM 930 O O . PRO A 1 111 ? 3.087 -0.332 -4.728 1.00 96.50 111 PRO A O 1
ATOM 933 N N . GLN A 1 112 ? 3.051 1.528 -5.971 1.00 97.50 112 GLN A N 1
ATOM 934 C CA . GLN A 1 112 ? 3.550 0.915 -7.196 1.00 97.50 112 GLN A CA 1
ATOM 935 C C . GLN A 1 112 ? 4.638 1.800 -7.788 1.00 97.50 112 GLN A C 1
ATOM 937 O O . GLN A 1 112 ? 4.815 2.947 -7.378 1.00 97.50 112 GLN A O 1
ATOM 942 N N . CYS A 1 113 ? 5.391 1.261 -8.734 1.00 97.75 113 CYS A N 1
ATOM 943 C CA . CYS A 1 113 ? 6.501 1.938 -9.373 1.00 97.75 113 CYS A CA 1
ATOM 944 C C . CYS A 1 113 ? 6.295 1.945 -10.884 1.00 97.75 113 CYS A C 1
ATOM 946 O O . CYS A 1 113 ? 6.218 0.884 -11.499 1.00 97.75 113 CYS A O 1
ATOM 948 N N . PHE A 1 114 ? 6.219 3.125 -11.494 1.00 97.94 114 PHE A N 1
ATOM 949 C CA . PHE A 1 114 ? 6.336 3.234 -12.941 1.00 97.94 114 PHE A CA 1
ATOM 950 C C . PHE A 1 114 ? 7.784 3.004 -13.348 1.00 97.94 114 PHE A C 1
ATOM 952 O O . PHE A 1 114 ? 8.676 3.703 -12.868 1.00 97.94 114 PHE A O 1
ATOM 959 N N . VAL A 1 115 ? 7.990 2.070 -14.272 1.00 97.81 115 VAL A N 1
ATOM 960 C CA . VAL A 1 115 ? 9.278 1.789 -14.903 1.00 97.81 115 VAL A CA 1
ATOM 961 C C . VAL A 1 115 ? 9.262 2.349 -16.322 1.00 97.81 115 VAL A C 1
ATOM 963 O O . VAL A 1 115 ? 8.437 1.956 -17.146 1.00 97.81 115 VAL A O 1
ATOM 966 N N . PHE A 1 116 ? 10.177 3.274 -16.609 1.00 97.44 116 PHE A N 1
ATOM 967 C CA . PHE A 1 116 ? 10.244 4.026 -17.870 1.00 97.44 116 PHE A CA 1
ATOM 968 C C . PHE A 1 116 ? 11.305 3.504 -18.852 1.00 97.44 116 PHE A C 1
ATOM 970 O O . PHE A 1 116 ? 11.656 4.202 -19.806 1.00 97.44 116 PHE A O 1
ATOM 977 N N . THR A 1 117 ? 11.850 2.307 -18.620 1.00 96.88 117 THR A N 1
ATOM 978 C CA . THR A 1 117 ? 12.934 1.731 -19.429 1.00 96.88 117 THR A CA 1
ATOM 979 C C . THR A 1 117 ? 12.674 0.273 -19.808 1.00 96.88 117 THR A C 1
ATOM 981 O O . THR A 1 117 ? 11.863 -0.414 -19.191 1.00 96.88 117 THR A O 1
ATOM 984 N N . THR A 1 118 ? 13.367 -0.186 -20.849 1.00 97.19 118 THR A N 1
ATOM 985 C CA . THR A 1 118 ? 13.519 -1.614 -21.161 1.00 97.19 118 THR A CA 1
ATOM 986 C C . THR A 1 118 ? 14.437 -2.237 -20.117 1.00 97.19 118 THR A C 1
ATOM 988 O O . THR A 1 118 ? 15.456 -1.641 -19.774 1.00 97.19 118 THR A O 1
ATOM 991 N N . VAL A 1 119 ? 14.090 -3.427 -19.633 1.00 97.38 119 VAL A N 1
ATOM 992 C CA . VAL A 1 119 ? 14.885 -4.149 -18.632 1.00 97.38 119 VAL A CA 1
ATOM 993 C C . VAL A 1 119 ? 15.678 -5.238 -19.336 1.00 97.38 119 VAL A C 1
ATOM 995 O O . VAL A 1 119 ? 15.093 -6.070 -20.025 1.00 97.38 119 VAL A O 1
ATOM 998 N N . LEU A 1 120 ? 16.999 -5.214 -19.202 1.00 97.06 120 LEU A N 1
ATOM 999 C CA . LEU A 1 120 ? 17.886 -6.199 -19.820 1.00 97.06 120 LEU A CA 1
ATOM 1000 C C . LEU A 1 120 ? 17.875 -7.512 -19.027 1.00 97.06 120 LEU A C 1
ATOM 1002 O O . LEU A 1 120 ? 17.581 -7.509 -17.834 1.00 97.06 120 LEU A O 1
ATOM 1006 N N . SER A 1 121 ? 18.209 -8.630 -19.671 1.00 95.81 121 SER A N 1
ATOM 1007 C CA . SER A 1 121 ? 18.228 -9.970 -19.056 1.00 95.81 121 SER A CA 1
ATOM 1008 C C . SER A 1 121 ? 19.022 -10.024 -17.745 1.00 95.81 121 SER A C 1
ATOM 1010 O O . SER A 1 121 ? 18.566 -10.583 -16.754 1.00 95.81 121 SER A O 1
ATOM 1012 N N . GLU A 1 122 ? 20.181 -9.368 -17.698 1.00 94.62 122 GLU A N 1
ATOM 1013 C CA . GLU A 1 122 ? 21.075 -9.311 -16.539 1.00 94.62 122 GLU A CA 1
ATOM 1014 C C . GLU A 1 122 ? 20.502 -8.524 -15.353 1.00 94.62 122 GLU A C 1
ATOM 1016 O O . GLU A 1 122 ? 20.985 -8.657 -14.230 1.00 94.62 122 GLU A O 1
ATOM 1021 N N . GLN A 1 123 ? 19.465 -7.719 -15.590 1.00 95.31 123 GLN A N 1
ATOM 1022 C CA . GLN A 1 123 ? 18.739 -6.979 -14.562 1.00 95.31 123 GLN A CA 1
ATOM 1023 C C . GLN A 1 123 ? 17.565 -7.788 -13.997 1.00 95.31 123 GLN A C 1
ATOM 1025 O O . GLN A 1 123 ? 16.864 -7.301 -13.111 1.00 95.31 123 GLN A O 1
ATOM 1030 N N . ILE A 1 124 ? 17.313 -8.999 -14.504 1.00 95.31 124 ILE A N 1
ATOM 1031 C CA . ILE A 1 124 ? 16.176 -9.829 -14.113 1.00 95.31 124 ILE A CA 1
ATOM 1032 C C . ILE A 1 124 ? 16.668 -11.053 -13.350 1.00 95.31 124 ILE A C 1
ATOM 1034 O O . ILE A 1 124 ? 17.559 -11.781 -13.777 1.00 95.31 124 ILE A O 1
ATOM 1038 N N . SER A 1 125 ? 16.035 -11.330 -12.213 1.00 91.88 125 SER A N 1
ATOM 1039 C CA . SER A 1 125 ? 16.248 -12.573 -11.474 1.00 91.88 125 SER A CA 1
ATOM 1040 C C . SER A 1 125 ? 14.928 -13.171 -11.006 1.00 91.88 125 SER A C 1
ATOM 1042 O O . SER A 1 125 ? 13.955 -12.470 -10.730 1.00 91.88 125 SER A O 1
ATOM 1044 N N . LEU A 1 126 ? 14.866 -14.501 -10.933 1.00 88.12 126 LEU A N 1
ATOM 1045 C CA . LEU A 1 126 ? 13.679 -15.186 -10.435 1.00 88.12 126 LEU A CA 1
ATOM 1046 C C . LEU A 1 126 ? 13.647 -15.126 -8.908 1.00 88.12 126 LEU A C 1
ATOM 1048 O O . LEU A 1 126 ? 14.601 -15.549 -8.248 1.00 88.12 126 LEU A O 1
ATOM 1052 N N . LEU A 1 127 ? 12.522 -14.678 -8.352 1.00 79.19 127 LEU A N 1
ATOM 1053 C CA . LEU A 1 127 ? 12.332 -14.654 -6.907 1.00 79.19 127 LEU A CA 1
ATOM 1054 C C . LEU A 1 127 ? 12.473 -16.077 -6.330 1.00 79.19 127 LEU A C 1
ATOM 1056 O O . LEU A 1 127 ? 11.815 -17.012 -6.793 1.00 79.19 127 LEU A O 1
ATOM 1060 N N . GLY A 1 128 ? 13.349 -16.244 -5.334 1.00 69.50 128 GLY A N 1
ATOM 1061 C CA . GLY A 1 128 ? 13.570 -17.513 -4.629 1.00 69.50 128 GLY A CA 1
ATOM 1062 C C . GLY A 1 128 ? 14.599 -18.476 -5.242 1.00 69.50 128 GLY A C 1
ATOM 1063 O O . GLY A 1 128 ? 14.771 -19.565 -4.700 1.00 69.50 128 GLY A O 1
ATOM 1064 N N . LYS A 1 129 ? 15.296 -18.124 -6.338 1.00 57.53 129 LYS A N 1
ATOM 1065 C CA . LYS A 1 129 ? 16.421 -18.935 -6.870 1.00 57.53 129 LYS A CA 1
ATOM 1066 C C . LYS A 1 129 ? 17.775 -18.634 -6.214 1.00 57.53 129 LYS A C 1
ATOM 1068 O O . LYS A 1 129 ? 18.661 -19.482 -6.250 1.00 57.53 129 LYS A O 1
ATOM 1073 N N . SER A 1 130 ? 17.932 -17.461 -5.613 1.00 50.94 130 SER A N 1
ATOM 1074 C CA . SER A 1 130 ? 19.104 -17.065 -4.831 1.00 50.94 130 SER A CA 1
ATOM 1075 C C . SER A 1 130 ? 18.700 -16.951 -3.363 1.00 50.94 130 SER A C 1
ATOM 1077 O O . SER A 1 130 ? 17.681 -16.329 -3.060 1.00 50.94 130 SER A O 1
ATOM 1079 N N . MET A 1 131 ? 19.471 -17.552 -2.454 1.00 45.50 131 MET A N 1
ATOM 1080 C CA . MET A 1 131 ? 19.366 -17.209 -1.035 1.00 45.50 131 MET A CA 1
ATOM 1081 C C . MET A 1 131 ? 19.615 -15.697 -0.848 1.00 45.50 131 MET A C 1
ATOM 1083 O O . MET A 1 131 ? 20.375 -15.100 -1.608 1.00 45.50 131 MET A O 1
ATOM 1087 N N . ASP A 1 132 ? 18.993 -15.127 0.185 1.00 54.03 132 ASP A N 1
ATOM 1088 C CA . ASP A 1 132 ? 19.472 -13.946 0.920 1.00 54.03 132 ASP A CA 1
ATOM 1089 C C . ASP A 1 132 ? 19.156 -12.536 0.396 1.00 54.03 132 ASP A C 1
ATOM 1091 O O . ASP A 1 132 ? 20.043 -11.697 0.276 1.00 54.03 132 ASP A O 1
ATOM 1095 N N . GLU A 1 133 ? 17.873 -12.192 0.277 1.00 56.50 133 GLU A N 1
ATOM 1096 C CA . GLU A 1 133 ? 17.459 -10.857 0.736 1.00 56.50 133 GLU A CA 1
ATOM 1097 C C . GLU A 1 133 ? 16.330 -11.004 1.761 1.00 56.50 133 GLU A C 1
ATOM 1099 O O . GLU A 1 133 ? 15.294 -11.599 1.447 1.00 56.50 133 GLU A O 1
ATOM 1104 N N . PRO A 1 134 ? 16.515 -10.523 3.006 1.00 63.56 134 PRO A N 1
ATOM 1105 C CA . PRO A 1 134 ? 15.449 -10.553 3.989 1.00 63.56 134 PRO A CA 1
ATOM 1106 C C . PRO A 1 134 ? 14.310 -9.673 3.486 1.00 63.56 134 PRO A C 1
ATOM 1108 O O . PRO A 1 134 ? 14.482 -8.476 3.247 1.00 63.56 134 PRO A O 1
ATOM 1111 N N . ILE A 1 135 ? 13.133 -10.274 3.347 1.00 70.62 135 ILE A N 1
ATOM 1112 C CA . ILE A 1 135 ? 11.896 -9.520 3.207 1.00 70.62 135 ILE A CA 1
ATOM 1113 C C . ILE A 1 135 ? 11.761 -8.651 4.465 1.00 70.62 135 ILE A C 1
ATOM 1115 O O . ILE A 1 135 ? 11.608 -9.164 5.572 1.00 70.62 135 ILE A O 1
ATOM 1119 N N . LEU A 1 136 ? 11.895 -7.334 4.290 1.00 75.94 136 LEU A N 1
ATOM 1120 C CA . LEU A 1 136 ? 11.970 -6.373 5.396 1.00 75.94 136 LEU A CA 1
ATOM 1121 C C . LEU A 1 136 ? 10.640 -6.233 6.150 1.00 75.94 136 LEU A C 1
ATOM 1123 O O . LEU A 1 136 ? 10.632 -5.861 7.321 1.00 75.94 136 LEU A O 1
ATOM 1127 N N . TYR A 1 137 ? 9.523 -6.487 5.470 1.00 83.50 137 TYR A N 1
ATOM 1128 C CA . TYR A 1 137 ? 8.163 -6.341 5.983 1.00 83.50 137 TYR A CA 1
ATOM 1129 C C . TYR A 1 137 ? 7.207 -7.256 5.208 1.00 83.50 137 TYR A C 1
ATOM 1131 O O . TYR A 1 137 ? 7.509 -7.658 4.095 1.00 83.50 137 TYR A O 1
ATOM 1139 N N . GLU A 1 138 ? 6.046 -7.585 5.777 1.00 86.56 138 GLU A N 1
ATOM 1140 C CA . GLU A 1 138 ? 5.108 -8.543 5.172 1.00 86.56 138 GLU A CA 1
ATOM 1141 C C . GLU A 1 138 ? 4.525 -8.060 3.834 1.00 86.56 138 GLU A C 1
ATOM 1143 O O . GLU A 1 138 ? 4.605 -8.756 2.828 1.00 86.56 138 GLU A O 1
ATOM 1148 N N . ASN A 1 139 ? 3.935 -6.867 3.813 1.00 91.44 139 ASN A N 1
ATOM 1149 C CA . ASN A 1 139 ? 3.529 -6.155 2.602 1.00 91.44 139 ASN A CA 1
ATOM 1150 C C . ASN A 1 139 ? 3.343 -4.663 2.914 1.00 91.44 139 ASN A C 1
ATOM 1152 O O . ASN A 1 139 ? 3.319 -4.251 4.083 1.00 91.44 139 ASN A O 1
ATOM 1156 N N . SER A 1 140 ? 3.223 -3.850 1.867 1.00 94.00 140 SER A N 1
ATOM 1157 C CA . SER A 1 140 ? 3.176 -2.394 1.993 1.00 94.00 140 SER A CA 1
ATOM 1158 C C . SER A 1 140 ? 1.927 -1.898 2.729 1.00 94.00 140 SER A C 1
ATOM 1160 O O . SER A 1 140 ? 1.998 -0.902 3.450 1.00 94.00 140 SER A O 1
ATOM 1162 N N . GLU A 1 141 ? 0.799 -2.602 2.599 1.00 95.31 141 GLU A N 1
ATOM 1163 C CA . GLU A 1 141 ? -0.468 -2.230 3.237 1.00 95.31 141 GLU A CA 1
ATOM 1164 C C . GLU A 1 141 ? -0.398 -2.397 4.760 1.00 95.31 141 GLU A C 1
ATOM 1166 O O . GLU A 1 141 ? -0.744 -1.472 5.500 1.00 95.31 141 GLU A O 1
ATOM 1171 N N . ILE A 1 142 ? 0.119 -3.533 5.233 1.00 95.06 142 ILE A N 1
ATOM 1172 C CA . ILE A 1 142 ? 0.318 -3.805 6.661 1.00 95.06 142 ILE A CA 1
ATOM 1173 C C . ILE A 1 142 ? 1.325 -2.820 7.254 1.00 95.06 142 ILE A C 1
ATOM 1175 O O . ILE A 1 142 ? 1.061 -2.238 8.307 1.00 95.06 142 ILE A O 1
ATOM 1179 N N . LEU A 1 143 ? 2.453 -2.580 6.573 1.00 95.00 143 LEU A N 1
ATOM 1180 C CA . LEU A 1 143 ? 3.456 -1.623 7.041 1.00 95.00 143 LEU A CA 1
ATOM 1181 C C . LEU A 1 143 ? 2.877 -0.205 7.155 1.00 95.00 143 LEU A C 1
ATOM 1183 O O . LEU A 1 143 ? 3.089 0.466 8.162 1.00 95.00 143 LEU A O 1
ATOM 1187 N N . TYR A 1 144 ? 2.113 0.240 6.156 1.00 94.94 144 TYR A N 1
ATOM 1188 C CA . TYR A 1 144 ? 1.454 1.546 6.168 1.00 94.94 144 TYR A CA 1
ATOM 1189 C C . TYR A 1 144 ? 0.503 1.712 7.359 1.00 94.94 144 TYR A C 1
ATOM 1191 O O . TYR A 1 144 ? 0.572 2.711 8.079 1.00 94.94 144 TYR A O 1
ATOM 1199 N N . VAL A 1 145 ? -0.372 0.727 7.593 1.00 94.44 145 VAL A N 1
ATOM 1200 C CA . VAL A 1 145 ? -1.316 0.769 8.718 1.00 94.44 145 VAL A CA 1
ATOM 1201 C C . VAL A 1 145 ? -0.562 0.763 10.044 1.00 94.44 145 VAL A C 1
ATOM 1203 O O . VAL A 1 145 ? -0.835 1.604 10.900 1.00 94.44 145 VAL A O 1
ATOM 1206 N N . ASN A 1 146 ? 0.427 -0.118 10.199 1.00 93.94 146 ASN A N 1
ATOM 1207 C CA . ASN A 1 146 ? 1.223 -0.207 11.420 1.00 93.94 146 ASN A CA 1
ATOM 1208 C C . ASN A 1 146 ? 1.978 1.093 11.712 1.00 93.94 146 ASN A C 1
ATOM 1210 O O . ASN A 1 146 ? 1.969 1.541 12.855 1.00 93.94 146 ASN A O 1
ATOM 1214 N N . ASN A 1 147 ? 2.546 1.753 10.699 1.00 93.06 147 ASN A N 1
ATOM 1215 C CA . ASN A 1 147 ? 3.217 3.042 10.868 1.00 93.06 147 ASN A CA 1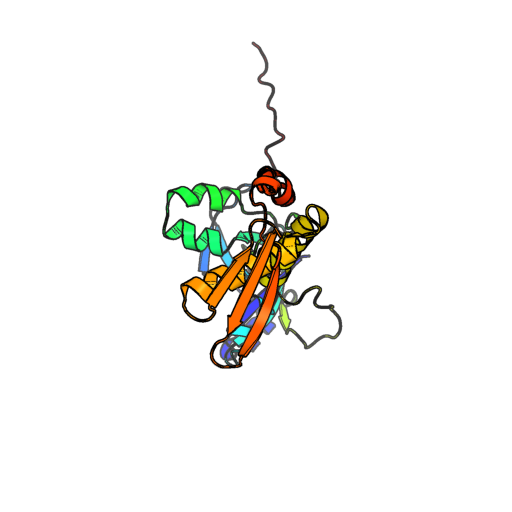
ATOM 1216 C C . ASN A 1 147 ? 2.265 4.126 11.391 1.00 93.06 147 ASN A C 1
ATOM 1218 O O . ASN A 1 147 ? 2.645 4.926 12.249 1.00 93.06 147 ASN A O 1
ATOM 1222 N N . ILE A 1 148 ? 1.029 4.171 10.887 1.00 92.25 148 ILE A N 1
ATOM 1223 C CA . ILE A 1 148 ? 0.007 5.116 11.358 1.00 92.25 148 ILE A CA 1
ATOM 1224 C C . ILE A 1 148 ? -0.401 4.792 12.795 1.00 92.25 148 ILE A C 1
ATOM 1226 O O . ILE A 1 148 ? -0.435 5.682 13.644 1.00 92.25 148 ILE A O 1
ATOM 1230 N N . LEU A 1 149 ? -0.691 3.521 13.079 1.00 93.12 149 LEU A N 1
ATOM 1231 C CA . LEU A 1 149 ? -1.084 3.073 14.413 1.00 93.12 149 LEU A CA 1
ATOM 1232 C C . LEU A 1 149 ? 0.017 3.324 15.443 1.00 93.12 149 LEU A C 1
ATOM 1234 O O . LEU A 1 149 ? -0.285 3.733 16.561 1.00 93.12 149 LEU A O 1
ATOM 1238 N N . GLN A 1 150 ? 1.279 3.115 15.074 1.00 91.88 150 GLN A N 1
ATOM 1239 C CA . GLN A 1 150 ? 2.421 3.380 15.938 1.00 91.88 150 GLN A CA 1
ATOM 1240 C C . GLN A 1 150 ? 2.523 4.871 16.270 1.00 91.88 150 GLN A C 1
ATOM 1242 O O . GLN A 1 150 ? 2.540 5.217 17.444 1.00 91.88 150 GLN A O 1
ATOM 1247 N N . GLN A 1 151 ? 2.471 5.760 15.272 1.00 89.88 151 GLN A N 1
ATOM 1248 C CA . GLN A 1 151 ? 2.492 7.214 15.504 1.00 89.88 151 GLN A CA 1
ATOM 1249 C C . GLN A 1 151 ? 1.358 7.682 16.423 1.00 89.88 151 GLN A C 1
ATOM 1251 O O . GLN A 1 151 ? 1.545 8.558 17.270 1.00 89.88 151 GLN A O 1
ATOM 1256 N N . LEU A 1 152 ? 0.165 7.106 16.259 1.00 91.38 152 LEU A N 1
ATOM 1257 C CA . LEU A 1 152 ? -0.981 7.436 17.099 1.00 91.38 152 LEU A CA 1
ATOM 1258 C C . LEU A 1 152 ? -0.802 6.910 18.524 1.00 91.38 152 LEU A C 1
ATOM 1260 O O . LEU A 1 152 ? -1.089 7.649 19.459 1.00 91.38 152 LEU A O 1
ATOM 1264 N N . ASN A 1 153 ? -0.282 5.696 18.701 1.00 92.06 153 ASN A N 1
ATOM 1265 C CA . ASN A 1 153 ? 0.006 5.133 20.022 1.00 92.06 153 ASN A CA 1
ATOM 1266 C C . ASN A 1 153 ? 1.159 5.857 20.742 1.00 92.06 153 ASN A C 1
ATOM 1268 O O . ASN A 1 153 ? 1.096 6.025 21.958 1.00 92.06 153 ASN A O 1
ATOM 1272 N N . ASP A 1 154 ? 2.162 6.350 20.009 1.00 91.00 154 ASP A N 1
ATOM 1273 C CA . ASP A 1 154 ? 3.260 7.152 20.566 1.00 91.00 154 ASP A CA 1
ATOM 1274 C C . ASP A 1 154 ? 2.750 8.488 21.137 1.00 91.00 154 ASP A C 1
ATOM 1276 O O . ASP A 1 154 ? 3.289 9.009 22.116 1.00 91.00 154 ASP A O 1
ATOM 1280 N N . ARG A 1 155 ? 1.689 9.053 20.541 1.00 90.25 155 ARG A N 1
ATOM 1281 C CA . ARG A 1 155 ? 1.060 10.300 21.003 1.00 90.25 155 ARG A CA 1
ATOM 1282 C C . ARG A 1 155 ? -0.050 10.075 22.030 1.00 90.25 155 ARG A C 1
ATOM 1284 O O . ARG A 1 155 ? -0.231 10.918 22.909 1.00 90.25 155 ARG A O 1
ATOM 1291 N N . TYR A 1 156 ? -0.805 8.991 21.898 1.00 90.94 156 TYR A N 1
ATOM 1292 C CA . TYR A 1 156 ? -2.033 8.730 22.641 1.00 90.94 156 TYR A CA 1
ATOM 1293 C C . TYR A 1 156 ? -2.019 7.303 23.192 1.00 90.94 156 TYR A C 1
ATOM 1295 O O . TYR A 1 156 ? -2.343 6.342 22.492 1.00 90.94 156 TYR A O 1
ATOM 1303 N N . THR A 1 157 ? -1.679 7.160 24.471 1.00 89.44 157 THR A N 1
ATOM 1304 C CA . THR A 1 157 ? -1.507 5.852 25.122 1.00 89.44 157 THR A CA 1
ATOM 1305 C C . THR A 1 157 ? -2.797 5.030 25.178 1.00 89.44 157 THR A C 1
ATOM 1307 O O . THR A 1 157 ? -2.752 3.804 25.246 1.00 89.44 157 THR A O 1
ATOM 1310 N N . GLU A 1 158 ? -3.959 5.680 25.118 1.00 92.00 158 GLU A N 1
ATOM 1311 C CA . GLU A 1 158 ? -5.276 5.048 25.125 1.00 92.00 158 GLU A CA 1
ATOM 1312 C C . GLU A 1 158 ? -5.830 4.717 23.724 1.00 92.00 158 GLU A C 1
ATOM 1314 O O . GLU A 1 158 ? -6.960 4.234 23.619 1.00 92.00 158 GLU A O 1
ATOM 1319 N N . PHE A 1 159 ? -5.084 4.979 22.642 1.00 93.00 159 PHE A N 1
ATOM 1320 C CA . PHE A 1 159 ? -5.611 4.892 21.274 1.00 93.00 159 PHE A CA 1
ATOM 1321 C C . PHE A 1 159 ? -6.139 3.496 20.914 1.00 93.00 159 PHE A C 1
ATOM 1323 O O . PHE A 1 159 ? -7.214 3.380 20.327 1.00 93.00 159 PHE A O 1
ATOM 1330 N N . ASN A 1 160 ? -5.461 2.429 21.345 1.00 93.62 160 ASN A N 1
ATOM 1331 C CA . ASN A 1 160 ? -5.940 1.057 21.135 1.00 93.62 160 ASN A CA 1
ATOM 1332 C C . ASN A 1 160 ? -7.297 0.789 21.815 1.00 93.62 160 ASN A C 1
ATOM 1334 O O . ASN A 1 160 ? -8.154 0.123 21.234 1.00 93.62 160 ASN A O 1
ATOM 1338 N N . SER A 1 161 ? -7.538 1.351 23.003 1.00 94.56 161 SER A N 1
ATOM 1339 C CA . SER A 1 161 ? -8.843 1.261 23.675 1.00 94.56 161 SER A CA 1
ATOM 1340 C C . SER A 1 161 ? -9.924 2.020 22.904 1.00 94.56 161 SER A C 1
ATOM 1342 O O . SER A 1 161 ? -11.059 1.554 22.812 1.00 94.56 161 SER A O 1
ATOM 1344 N N . VAL A 1 162 ? -9.574 3.161 22.299 1.00 94.94 162 VAL A N 1
ATOM 1345 C CA . VAL A 1 162 ? -10.484 3.932 21.437 1.00 94.94 162 VAL A CA 1
ATOM 1346 C C . VAL A 1 162 ? -10.829 3.170 20.161 1.00 94.94 162 VAL A C 1
ATOM 1348 O O . VAL A 1 162 ? -11.997 3.159 19.765 1.00 94.94 162 VAL A O 1
ATOM 1351 N N . LEU A 1 163 ? -9.850 2.511 19.533 1.00 95.25 163 LEU A N 1
ATOM 1352 C CA . LEU A 1 163 ? -10.080 1.643 18.376 1.00 95.25 163 LEU A CA 1
ATOM 1353 C C . LEU A 1 163 ? -11.025 0.493 18.728 1.00 95.25 163 LEU A C 1
ATOM 1355 O O . LEU A 1 163 ? -12.010 0.289 18.021 1.00 95.25 163 LEU A O 1
ATOM 1359 N N . LEU A 1 164 ? -10.773 -0.204 19.841 1.00 96.94 164 LEU A N 1
ATOM 1360 C CA . LEU A 1 164 ? -11.619 -1.308 20.291 1.00 96.94 164 LEU A CA 1
ATOM 1361 C C . LEU A 1 164 ? -13.049 -0.841 20.596 1.00 96.94 164 LEU A C 1
ATOM 1363 O O . LEU A 1 164 ? -13.999 -1.448 20.107 1.00 96.94 164 LEU A O 1
ATOM 1367 N N . TYR A 1 165 ? -13.216 0.266 21.331 1.00 97.25 165 TYR A N 1
ATOM 1368 C CA . TYR A 1 165 ? -14.537 0.853 21.575 1.00 97.25 165 TYR A CA 1
ATOM 1369 C C . TYR A 1 165 ? -15.252 1.193 20.263 1.00 97.25 165 TYR A C 1
ATOM 1371 O O . TYR A 1 165 ? -16.424 0.864 20.094 1.00 97.25 165 TYR A O 1
ATOM 1379 N N . SER A 1 166 ? -14.555 1.840 19.324 1.00 96.25 166 SER A N 1
ATOM 1380 C CA . SER A 1 166 ? -15.150 2.289 18.061 1.00 96.25 166 SER A CA 1
ATOM 1381 C C . SER A 1 166 ? -15.554 1.107 17.172 1.00 96.25 166 SER A C 1
ATOM 1383 O O . SER A 1 166 ? -16.621 1.142 16.562 1.00 96.25 166 SER A O 1
ATOM 1385 N N . PHE A 1 167 ? -14.753 0.037 17.151 1.00 97.06 167 PHE A N 1
ATOM 1386 C CA . PHE A 1 167 ? -15.091 -1.214 16.473 1.00 97.06 167 PHE A CA 1
ATOM 1387 C C . PHE A 1 167 ? -16.330 -1.880 17.090 1.00 97.06 167 PHE A C 1
ATOM 1389 O O . PHE A 1 167 ? -17.283 -2.183 16.376 1.00 97.06 167 PHE A O 1
ATOM 1396 N N . LEU A 1 168 ? -16.366 -2.048 18.416 1.00 97.31 168 LEU A N 1
ATOM 1397 C CA . LEU A 1 168 ? -17.507 -2.657 19.109 1.00 97.31 168 LEU A CA 1
ATOM 1398 C C . LEU A 1 168 ? -18.792 -1.830 18.953 1.00 97.31 168 LEU A C 1
ATOM 1400 O O . LEU A 1 168 ? -19.864 -2.393 18.740 1.00 97.31 168 LEU A O 1
ATOM 1404 N N . ALA A 1 169 ? -18.693 -0.498 18.982 1.00 97.06 169 ALA A N 1
ATOM 1405 C CA . ALA A 1 169 ? -19.821 0.398 18.734 1.00 97.06 169 ALA A CA 1
ATOM 1406 C C . ALA A 1 169 ? -20.377 0.269 17.305 1.00 97.06 169 ALA A C 1
ATOM 1408 O O . ALA A 1 169 ? -21.591 0.309 17.119 1.00 97.06 169 ALA A O 1
ATOM 1409 N N . ALA A 1 170 ? -19.522 0.071 16.297 1.00 97.25 170 ALA A N 1
ATOM 1410 C CA . ALA A 1 170 ? -19.979 -0.220 14.937 1.00 97.25 170 ALA A CA 1
ATOM 1411 C C . ALA A 1 170 ? -20.674 -1.592 14.850 1.00 97.25 170 ALA A C 1
ATOM 1413 O O . ALA A 1 170 ? -21.694 -1.736 14.180 1.00 97.25 170 ALA A O 1
ATOM 1414 N N . GLN A 1 171 ? -20.174 -2.596 15.572 1.00 95.88 171 GLN A N 1
ATOM 1415 C CA . GLN A 1 171 ? -20.792 -3.923 15.616 1.00 95.88 171 GLN A CA 1
ATOM 1416 C C . GLN A 1 171 ? -22.141 -3.933 16.354 1.00 95.88 171 GLN A C 1
ATOM 1418 O O . GLN A 1 171 ? -23.053 -4.648 15.943 1.00 95.88 171 GLN A O 1
ATOM 1423 N N . GLU A 1 172 ? -22.309 -3.107 17.387 1.00 96.50 172 GLU A N 1
ATOM 1424 C CA . GLU A 1 172 ? -23.615 -2.853 18.012 1.00 96.50 172 GLU A CA 1
ATOM 1425 C C . GLU A 1 172 ? -24.615 -2.266 17.004 1.00 96.50 172 GLU A C 1
ATOM 1427 O O . GLU A 1 172 ? -25.752 -2.725 16.936 1.00 96.50 172 GLU A O 1
ATOM 1432 N N . GLN A 1 173 ? -24.200 -1.304 16.168 1.00 95.88 173 GLN A N 1
ATOM 1433 C CA . GLN A 1 173 ? -25.065 -0.740 15.116 1.00 95.88 173 GLN A CA 1
ATOM 1434 C C . GLN A 1 173 ? -25.505 -1.791 14.086 1.00 95.88 173 GLN A C 1
ATOM 1436 O O . GLN A 1 173 ? -26.589 -1.679 13.518 1.00 95.88 173 GLN A O 1
ATOM 1441 N N . ASN A 1 174 ? -24.694 -2.832 13.889 1.00 94.94 174 ASN A N 1
ATOM 1442 C CA . ASN A 1 174 ? -25.014 -3.985 13.048 1.00 94.94 174 ASN A CA 1
ATOM 1443 C C . ASN A 1 174 ? -25.820 -5.076 13.784 1.00 94.94 174 ASN A C 1
ATOM 1445 O O . ASN A 1 174 ? -26.095 -6.123 13.202 1.00 94.94 174 ASN A O 1
ATOM 1449 N N . GLY A 1 175 ? -26.184 -4.861 15.053 1.00 94.06 175 GLY A N 1
ATOM 1450 C CA . GLY A 1 175 ? -26.961 -5.800 15.865 1.00 94.06 175 GLY A CA 1
ATOM 1451 C C . GLY A 1 175 ? -26.177 -7.006 16.388 1.00 94.06 175 GLY A C 1
ATOM 1452 O O . GLY A 1 175 ? -26.788 -7.945 16.885 1.00 94.06 175 GLY A O 1
ATOM 1453 N N . VAL A 1 176 ? -24.843 -7.003 16.279 1.00 94.19 176 VAL A N 1
ATOM 1454 C CA . VAL A 1 176 ? -23.991 -8.109 16.757 1.00 94.19 176 VAL A CA 1
ATOM 1455 C C . VAL A 1 176 ? -23.842 -8.077 18.276 1.00 94.19 176 VAL A C 1
ATOM 1457 O O . VAL A 1 176 ? -23.804 -9.121 18.916 1.00 94.19 176 VAL A O 1
ATOM 1460 N N . TYR A 1 177 ? -23.771 -6.878 18.853 1.00 95.38 177 TYR A N 1
ATOM 1461 C CA . TYR A 1 177 ? -23.668 -6.680 20.294 1.00 95.38 177 TYR A CA 1
ATOM 1462 C C . TYR A 1 177 ? -24.801 -5.801 20.802 1.00 95.38 177 TYR A C 1
ATOM 1464 O O . TYR A 1 177 ? -25.259 -4.892 20.110 1.00 95.38 177 TYR A O 1
ATOM 1472 N N . ARG A 1 178 ? -25.166 -5.993 22.067 1.00 95.75 178 ARG A N 1
ATOM 1473 C CA . ARG A 1 178 ? -25.921 -5.013 22.848 1.00 95.75 178 ARG A CA 1
ATOM 1474 C C . ARG A 1 178 ? -24.967 -4.251 23.762 1.00 95.75 178 ARG A C 1
ATOM 1476 O O . ARG A 1 178 ? -24.141 -4.872 24.422 1.00 95.75 178 ARG A O 1
ATOM 1483 N N . CYS A 1 179 ? -25.075 -2.925 23.844 1.00 96.81 179 CYS A N 1
ATOM 1484 C CA . CYS A 1 179 ? -24.183 -2.120 24.683 1.00 96.81 179 CYS A CA 1
ATOM 1485 C C . CYS A 1 179 ? -24.922 -1.409 25.823 1.00 96.81 179 CYS A C 1
ATOM 1487 O O . CYS A 1 179 ? -25.982 -0.811 25.626 1.00 96.81 179 CYS A O 1
ATOM 1489 N N . TYR A 1 180 ? -24.310 -1.399 27.005 1.00 96.00 180 TYR A N 1
ATOM 1490 C CA . TYR A 1 180 ? -24.686 -0.534 28.122 1.00 96.00 180 TYR A CA 1
ATOM 1491 C C . TYR A 1 180 ? -23.564 0.463 28.392 1.00 96.00 180 TYR A C 1
ATOM 1493 O O . TYR A 1 180 ? -22.397 0.085 28.444 1.00 96.00 180 TYR A O 1
ATOM 1501 N N . ARG A 1 181 ? -23.912 1.739 28.579 1.00 97.19 181 ARG A N 1
ATOM 1502 C CA . ARG A 1 181 ? -22.951 2.833 28.778 1.00 97.19 181 ARG A CA 1
ATOM 1503 C C . ARG A 1 181 ? -23.203 3.516 30.119 1.00 97.19 181 ARG A C 1
ATOM 1505 O O . ARG A 1 181 ? -24.314 3.984 30.355 1.00 97.19 181 ARG A O 1
ATOM 1512 N N . SER A 1 182 ? -22.176 3.606 30.963 1.00 95.19 182 SER A N 1
ATOM 1513 C CA . SER A 1 182 ? -22.178 4.425 32.180 1.00 95.19 182 SER A CA 1
ATOM 1514 C C . SER A 1 182 ? -21.352 5.683 31.940 1.00 95.19 182 SER A C 1
ATOM 1516 O O . SER A 1 182 ? -20.132 5.620 31.792 1.00 95.19 182 SER A O 1
ATOM 1518 N N . THR A 1 183 ? -22.010 6.843 31.918 1.00 87.81 183 THR A N 1
ATOM 1519 C CA . THR A 1 183 ? -21.327 8.145 31.835 1.00 87.81 183 THR A CA 1
ATOM 1520 C C . THR A 1 183 ? -20.625 8.521 33.135 1.00 87.81 183 THR A C 1
ATOM 1522 O O . THR A 1 183 ? -19.680 9.297 33.105 1.00 87.81 183 THR A O 1
ATOM 1525 N N . ASN A 1 184 ? -21.072 7.981 34.273 1.00 90.50 184 ASN A N 1
ATOM 1526 C CA . ASN A 1 184 ? -20.456 8.258 35.572 1.00 90.50 184 ASN A CA 1
ATOM 1527 C C . ASN A 1 184 ? -19.113 7.533 35.709 1.00 90.50 184 ASN A C 1
ATOM 1529 O O . ASN A 1 184 ? -18.145 8.119 36.184 1.00 90.50 184 ASN A O 1
ATOM 1533 N N . ASP A 1 185 ? -19.051 6.288 35.231 1.00 89.94 185 ASP A N 1
ATOM 1534 C CA . ASP A 1 185 ? -17.855 5.443 35.326 1.00 89.94 185 ASP A CA 1
ATOM 1535 C C . ASP A 1 185 ? -16.989 5.496 34.057 1.00 89.94 185 ASP A C 1
ATOM 1537 O O . ASP A 1 185 ? -15.921 4.891 34.008 1.00 89.94 185 ASP A O 1
ATOM 1541 N N . ASN A 1 186 ? -17.444 6.212 33.019 1.00 93.56 186 ASN A N 1
ATOM 1542 C CA . ASN A 1 186 ? -16.829 6.271 31.690 1.00 93.56 186 ASN A CA 1
ATOM 1543 C C . ASN A 1 186 ? -16.525 4.882 31.105 1.00 93.56 186 ASN A C 1
ATOM 1545 O O . ASN A 1 186 ? -15.472 4.670 30.507 1.00 93.56 186 ASN A O 1
ATOM 1549 N N . ILE A 1 187 ? -17.451 3.935 31.262 1.00 96.75 187 ILE A N 1
ATOM 1550 C CA . ILE A 1 187 ? -17.318 2.551 30.789 1.00 96.75 187 ILE A CA 1
ATOM 1551 C C . ILE A 1 187 ? -18.503 2.177 29.905 1.00 96.75 187 ILE A C 1
ATOM 1553 O O . ILE A 1 187 ? -19.650 2.534 30.178 1.00 96.75 187 ILE A O 1
ATOM 1557 N N . ALA A 1 188 ? -18.212 1.409 28.861 1.00 97.50 188 ALA A N 1
ATOM 1558 C CA . ALA A 1 188 ? -19.185 0.692 28.063 1.00 97.50 188 ALA A CA 1
ATOM 1559 C C . ALA A 1 188 ? -18.966 -0.816 28.183 1.00 97.50 188 ALA A C 1
ATOM 1561 O O . ALA A 1 188 ? -17.828 -1.286 28.222 1.00 97.50 188 ALA A O 1
ATOM 1562 N N . VAL A 1 189 ? -20.063 -1.568 28.223 1.00 97.38 189 VAL A N 1
ATOM 1563 C CA . VAL A 1 189 ? -20.054 -3.031 28.260 1.00 97.38 189 VAL A CA 1
ATOM 1564 C C . VAL A 1 189 ? -20.859 -3.551 27.079 1.00 97.38 189 VAL A C 1
ATOM 1566 O O . VAL A 1 189 ? -22.060 -3.297 26.989 1.00 97.38 189 VAL A O 1
ATOM 1569 N N . PHE A 1 190 ? -20.179 -4.253 26.178 1.00 97.50 190 PHE A N 1
ATOM 1570 C CA . PHE A 1 190 ? -20.750 -4.886 24.995 1.00 97.50 190 PHE A CA 1
ATOM 1571 C C . PHE A 1 190 ? -21.008 -6.360 25.293 1.00 97.50 190 PHE A C 1
ATOM 1573 O O . PHE A 1 190 ? -20.093 -7.056 25.722 1.00 97.50 190 PHE A O 1
ATOM 1580 N N . PHE A 1 191 ? -22.237 -6.816 25.075 1.00 96.56 191 PHE A N 1
ATOM 1581 C CA . PHE A 1 191 ? -22.695 -8.180 25.327 1.00 96.56 191 PHE A CA 1
ATOM 1582 C C . PHE A 1 191 ? -23.041 -8.881 24.023 1.00 96.56 191 PHE A C 1
ATOM 1584 O O . PHE A 1 191 ? -23.775 -8.321 23.204 1.00 96.56 191 PHE A O 1
ATOM 1591 N N . ASP A 1 192 ? -22.537 -10.100 23.861 1.00 93.19 192 ASP A N 1
ATOM 1592 C CA . ASP A 1 192 ? -23.004 -11.032 22.839 1.00 93.19 192 ASP A CA 1
ATOM 1593 C C . ASP A 1 192 ? -24.141 -11.872 23.434 1.00 93.19 192 ASP A C 1
ATOM 1595 O O . ASP A 1 192 ? -23.943 -12.664 24.358 1.00 93.19 192 ASP A O 1
ATOM 1599 N N . GLU A 1 193 ? -25.355 -11.684 22.917 1.00 81.81 193 GLU A N 1
ATOM 1600 C CA . GLU A 1 193 ? -26.541 -12.395 23.407 1.00 81.81 193 GLU A CA 1
ATOM 1601 C C . GLU A 1 193 ? -26.514 -13.896 23.060 1.00 81.81 193 GLU A C 1
ATOM 1603 O O . GLU A 1 193 ? -27.186 -14.684 23.724 1.00 81.81 193 GLU A O 1
ATOM 1608 N N . GLY A 1 194 ? -25.728 -14.308 22.058 1.00 87.00 194 GLY A N 1
ATOM 1609 C CA . GLY A 1 194 ? -25.596 -15.706 21.650 1.00 87.00 194 GLY A CA 1
ATOM 1610 C C . GLY A 1 194 ? -24.666 -16.522 22.548 1.00 87.00 194 GLY A C 1
ATOM 1611 O O . GLY A 1 194 ? -24.959 -17.684 22.833 1.00 87.00 194 GLY A O 1
ATOM 1612 N N . SER A 1 195 ? -23.560 -15.928 23.004 1.00 89.31 195 SER A N 1
ATOM 1613 C CA . SER A 1 195 ? -22.557 -16.599 23.850 1.00 89.31 195 SER A CA 1
ATOM 1614 C C . SER A 1 195 ? -22.661 -16.260 25.340 1.00 89.31 195 SER A C 1
ATOM 1616 O O . SER A 1 195 ? -22.090 -16.972 26.166 1.00 89.31 195 SER A O 1
ATOM 1618 N N . ASN A 1 196 ? -23.408 -15.208 25.701 1.00 86.19 196 ASN A N 1
ATOM 1619 C CA . ASN A 1 196 ? -23.452 -14.631 27.049 1.00 86.19 196 ASN A CA 1
ATOM 1620 C C . ASN A 1 196 ? -22.078 -14.122 27.546 1.00 86.19 196 ASN A C 1
ATOM 1622 O O . ASN A 1 196 ? -21.859 -13.973 28.751 1.00 86.19 196 ASN A O 1
ATOM 1626 N N . GLU A 1 197 ? -21.150 -13.846 26.626 1.00 94.06 197 GLU A N 1
ATOM 1627 C CA . GLU A 1 197 ? -19.874 -13.189 26.910 1.00 94.06 197 GLU A CA 1
ATOM 1628 C C . GLU A 1 197 ? -20.004 -11.661 26.840 1.00 94.06 197 GLU A C 1
ATOM 1630 O O . GLU A 1 197 ? -20.919 -11.109 26.216 1.00 94.06 197 GLU A O 1
ATOM 1635 N N . TYR A 1 198 ? -19.075 -10.956 27.492 1.00 95.50 198 TYR A N 1
ATOM 1636 C CA . TYR A 1 198 ? -19.039 -9.498 27.470 1.00 95.50 198 TYR A CA 1
ATOM 1637 C C . TYR A 1 198 ? -17.625 -8.936 27.361 1.00 95.50 198 TYR A C 1
ATOM 1639 O O . TYR A 1 198 ? -16.651 -9.526 27.827 1.00 95.50 198 TYR A O 1
ATOM 1647 N N . ILE A 1 199 ? -17.535 -7.736 26.791 1.00 97.12 199 ILE A N 1
ATOM 1648 C CA . ILE A 1 199 ? -16.306 -6.953 26.679 1.00 97.12 199 ILE A CA 1
ATOM 1649 C C . ILE A 1 199 ? -16.559 -5.576 27.291 1.00 97.12 199 ILE A C 1
ATOM 1651 O O . ILE A 1 199 ? -17.458 -4.850 26.864 1.00 97.12 199 ILE A O 1
ATOM 1655 N N . SER A 1 200 ? -15.760 -5.201 28.290 1.00 96.44 200 SER A N 1
ATOM 1656 C CA . SER A 1 200 ? -15.805 -3.874 28.912 1.00 96.44 200 SER A CA 1
ATOM 1657 C C . SER A 1 200 ? -14.662 -2.996 28.418 1.00 96.44 200 SER A C 1
ATOM 1659 O O . SER A 1 200 ? -13.502 -3.403 28.480 1.00 96.44 200 SER A O 1
ATOM 1661 N N . VAL A 1 201 ? -14.976 -1.774 27.997 1.00 97.00 201 VAL A N 1
ATOM 1662 C CA . VAL A 1 201 ? -14.000 -0.800 27.492 1.00 97.00 201 VAL A CA 1
ATOM 1663 C C . VAL A 1 201 ? -14.333 0.616 27.968 1.00 97.00 201 VAL A C 1
ATOM 1665 O O . VAL A 1 201 ? -15.513 0.945 28.113 1.00 97.00 201 VAL A O 1
ATOM 1668 N N . PRO A 1 202 ? -13.330 1.483 28.201 1.00 96.19 202 PRO A N 1
ATOM 1669 C CA . PRO A 1 202 ? -13.580 2.887 28.507 1.00 96.19 202 PRO A CA 1
ATOM 1670 C C . PRO A 1 202 ? -14.319 3.598 27.366 1.00 96.19 202 PRO A C 1
ATOM 1672 O O . PRO A 1 202 ? -14.047 3.345 26.192 1.00 96.19 202 PRO A O 1
ATOM 1675 N N . ILE A 1 203 ? -15.217 4.525 27.704 1.00 96.19 203 ILE A N 1
ATOM 1676 C CA . ILE A 1 203 ? -15.845 5.420 26.727 1.00 96.19 203 ILE A CA 1
ATOM 1677 C C . ILE A 1 203 ? -14.817 6.500 26.341 1.00 96.19 203 ILE A C 1
ATOM 1679 O O . ILE A 1 203 ? -14.351 7.232 27.219 1.00 96.19 203 ILE A O 1
ATOM 1683 N N . PRO A 1 204 ? -14.447 6.626 25.056 1.00 94.12 204 PRO A N 1
ATOM 1684 C CA . PRO A 1 204 ? -13.433 7.579 24.619 1.00 94.12 204 PRO A CA 1
ATOM 1685 C C . PRO A 1 204 ? -13.937 9.028 24.646 1.00 94.12 204 PRO A C 1
ATOM 1687 O O . PRO A 1 204 ? -15.055 9.325 24.225 1.00 94.12 204 PRO A O 1
ATOM 1690 N N . ASP A 1 205 ? -13.068 9.958 25.054 1.00 91.38 205 ASP A N 1
ATOM 1691 C CA . ASP A 1 205 ? -13.278 11.395 24.841 1.00 91.38 205 ASP A CA 1
ATOM 1692 C C . ASP A 1 205 ? -12.616 11.826 23.530 1.00 91.38 205 ASP A C 1
ATOM 1694 O O . ASP A 1 205 ? -11.431 12.166 23.488 1.00 91.38 205 ASP A O 1
ATOM 1698 N N . TYR A 1 206 ? -13.392 11.827 22.445 1.00 89.94 206 TYR A N 1
ATOM 1699 C CA . TYR A 1 206 ? -12.878 12.117 21.104 1.00 89.94 206 TYR A CA 1
ATOM 1700 C C . TYR A 1 206 ? -12.272 13.523 20.949 1.00 89.94 206 TYR A C 1
ATOM 1702 O O . TYR A 1 206 ? -11.486 13.759 20.033 1.00 89.94 206 TYR A O 1
ATOM 1710 N N . ARG A 1 207 ? -12.572 14.458 21.861 1.00 88.69 207 ARG A N 1
ATOM 1711 C CA . ARG A 1 207 ? -12.019 15.824 21.830 1.00 88.69 207 ARG A CA 1
ATOM 1712 C C . ARG A 1 207 ? -10.514 15.864 22.098 1.00 88.69 207 ARG A C 1
ATOM 1714 O O . ARG A 1 207 ? -9.864 16.848 21.758 1.00 88.69 207 ARG A O 1
ATOM 1721 N N . LYS A 1 208 ? -9.937 14.807 22.676 1.00 87.38 208 LYS A N 1
ATOM 1722 C CA . LYS A 1 208 ? -8.490 14.710 22.928 1.00 87.38 208 LYS A CA 1
ATOM 1723 C C . LYS A 1 208 ? -7.659 14.542 21.648 1.00 87.38 208 LYS A C 1
ATOM 1725 O O . LYS A 1 208 ? -6.458 14.796 21.667 1.00 87.38 208 LYS A O 1
ATOM 1730 N N . TYR A 1 209 ? -8.289 14.184 20.527 1.00 87.06 209 TYR A N 1
ATOM 1731 C CA . TYR A 1 209 ? -7.612 13.881 19.258 1.00 87.06 209 TYR A CA 1
ATOM 1732 C C . TYR A 1 209 ? -7.703 15.017 18.227 1.00 87.06 209 TYR A C 1
ATOM 1734 O O . TYR A 1 209 ? -7.484 14.803 17.036 1.00 87.06 209 TYR A O 1
ATOM 1742 N N . ASN A 1 210 ? -8.004 16.246 18.658 1.00 83.44 210 ASN A N 1
ATOM 1743 C CA . ASN A 1 210 ? -8.173 17.393 17.752 1.00 83.44 210 ASN A CA 1
ATOM 1744 C C . ASN A 1 210 ? -6.897 17.748 16.956 1.00 83.44 210 ASN A C 1
ATOM 1746 O O . ASN A 1 210 ? -6.984 18.363 15.894 1.00 83.44 210 ASN A O 1
ATOM 1750 N N . GLU A 1 211 ? -5.722 17.331 17.434 1.00 81.94 211 GLU A N 1
ATOM 1751 C CA . GLU A 1 211 ? -4.414 17.552 16.797 1.00 81.94 211 GLU A CA 1
ATOM 1752 C C . GLU A 1 211 ? -3.971 16.398 15.879 1.00 81.94 211 GLU A C 1
ATOM 1754 O O . GLU A 1 211 ? -2.836 16.389 15.406 1.00 81.94 211 GLU A O 1
ATOM 1759 N N . ILE A 1 212 ? -4.846 15.428 15.573 1.00 82.44 212 ILE A N 1
ATOM 1760 C CA . ILE A 1 212 ? -4.486 14.232 14.787 1.00 82.44 212 ILE A CA 1
ATOM 1761 C C . ILE A 1 212 ? -3.856 14.564 13.426 1.00 82.44 212 ILE A C 1
ATOM 1763 O O . ILE A 1 212 ? -2.997 13.837 12.932 1.00 82.44 212 ILE A O 1
ATOM 1767 N N . LYS A 1 213 ? -4.236 15.701 12.830 1.00 78.00 213 LYS A N 1
ATOM 1768 C CA . LYS A 1 213 ? -3.650 16.181 11.573 1.00 78.00 213 LYS A CA 1
ATOM 1769 C C . LYS A 1 213 ? -2.160 16.488 11.706 1.00 78.00 213 LYS A C 1
ATOM 1771 O O . LYS A 1 213 ? -1.435 16.252 10.751 1.00 78.00 213 LYS A O 1
ATOM 1776 N N . GLU A 1 214 ? -1.706 16.996 12.849 1.00 77.62 214 GLU A N 1
ATOM 1777 C CA . GLU A 1 214 ? -0.284 17.273 13.089 1.00 77.62 214 GLU A CA 1
ATOM 1778 C C . GLU A 1 214 ? 0.507 15.985 13.317 1.00 77.62 214 GLU A C 1
ATOM 1780 O O . GLU A 1 214 ? 1.621 15.856 12.820 1.00 77.62 214 GLU A O 1
ATOM 1785 N N . VAL A 1 215 ? -0.104 14.998 13.977 1.00 74.94 215 VAL A N 1
ATOM 1786 C CA . VAL A 1 215 ? 0.502 13.676 14.188 1.00 74.94 215 VAL A CA 1
ATOM 1787 C C . VAL A 1 215 ? 0.722 12.964 12.852 1.00 74.94 215 VAL A C 1
ATOM 1789 O O . VAL A 1 215 ? 1.808 12.468 12.581 1.00 74.94 215 VAL A O 1
ATOM 1792 N N . LEU A 1 216 ? -0.283 12.981 11.972 1.00 77.56 216 LEU A N 1
ATOM 1793 C CA . LEU A 1 216 ? -0.239 12.276 10.685 1.00 77.56 216 LEU A CA 1
ATOM 1794 C C . LEU A 1 216 ? 0.471 13.057 9.564 1.00 77.56 216 LEU A C 1
ATOM 1796 O O . LEU A 1 216 ? 0.657 12.533 8.465 1.00 77.56 216 LEU A O 1
ATOM 1800 N N . ARG A 1 217 ? 0.893 14.306 9.809 1.00 66.12 217 ARG A N 1
ATOM 1801 C CA . ARG A 1 217 ? 1.643 15.126 8.837 1.00 66.12 217 ARG A CA 1
ATOM 1802 C C . ARG A 1 217 ? 3.073 14.634 8.596 1.00 66.12 217 ARG A C 1
ATOM 1804 O O . ARG A 1 217 ? 3.676 15.032 7.602 1.00 66.12 217 ARG A O 1
ATOM 1811 N N . LEU A 1 218 ? 3.606 13.751 9.443 1.00 49.28 218 LEU A N 1
ATOM 1812 C CA . LEU A 1 218 ? 4.993 13.272 9.378 1.00 49.28 218 LEU A CA 1
ATOM 1813 C C . LEU A 1 218 ? 5.279 12.276 8.242 1.00 49.28 218 LEU A C 1
ATOM 1815 O O . LEU A 1 218 ? 6.428 11.904 8.037 1.00 49.28 218 LEU A O 1
ATOM 1819 N N . HIS A 1 219 ? 4.284 11.900 7.434 1.00 49.53 219 HIS A N 1
ATOM 1820 C CA . HIS A 1 219 ? 4.511 11.257 6.126 1.00 49.53 219 HIS A CA 1
ATOM 1821 C C . HIS A 1 219 ? 4.576 12.287 4.992 1.00 49.53 219 HIS A C 1
ATOM 1823 O O . HIS A 1 219 ? 4.190 12.008 3.856 1.00 49.53 219 HIS A O 1
ATOM 1829 N N . GLY A 1 220 ? 5.042 13.499 5.319 1.00 45.59 220 GLY A N 1
ATOM 1830 C CA . GLY A 1 220 ? 5.258 14.601 4.398 1.00 45.59 220 GLY A CA 1
ATOM 1831 C C . GLY A 1 220 ? 6.013 14.126 3.166 1.00 45.59 220 GLY A C 1
ATOM 1832 O O . GLY A 1 220 ? 7.230 13.969 3.192 1.00 45.59 220 GLY A O 1
ATOM 1833 N N . ARG A 1 221 ? 5.260 13.910 2.084 1.00 50.97 221 ARG A N 1
ATOM 1834 C CA . ARG A 1 221 ? 5.764 13.799 0.721 1.00 50.97 221 ARG A CA 1
ATOM 1835 C C . ARG A 1 221 ? 6.540 15.090 0.459 1.00 50.97 221 ARG A C 1
ATOM 1837 O O . ARG A 1 221 ? 5.941 16.097 0.085 1.00 50.97 221 ARG A O 1
ATOM 1844 N N . GLN A 1 222 ? 7.845 15.107 0.730 1.00 39.44 222 GLN A N 1
ATOM 1845 C CA . GLN A 1 222 ? 8.701 16.154 0.198 1.00 39.44 222 GLN A CA 1
ATOM 1846 C C . GLN A 1 222 ? 8.725 15.928 -1.305 1.00 39.44 222 GLN A C 1
ATOM 1848 O O . GLN A 1 222 ? 9.377 15.015 -1.804 1.00 39.44 222 GLN A O 1
ATOM 1853 N N . VAL A 1 223 ? 7.943 16.727 -2.024 1.00 40.44 223 VAL A N 1
ATOM 1854 C CA . VAL A 1 223 ? 8.105 16.861 -3.466 1.00 40.44 223 VAL A CA 1
ATOM 1855 C C . VAL A 1 223 ? 9.506 17.442 -3.665 1.00 40.44 223 VAL A C 1
ATOM 1857 O O . VAL A 1 223 ? 9.769 18.536 -3.156 1.00 40.44 223 VAL A O 1
ATOM 1860 N N . PRO A 1 224 ? 10.426 16.756 -4.360 1.00 34.97 224 PRO A N 1
ATOM 1861 C CA . PRO A 1 224 ? 11.702 17.363 -4.697 1.00 34.97 224 PRO A CA 1
ATOM 1862 C C . PRO A 1 224 ? 11.422 18.595 -5.572 1.00 34.97 224 PRO A C 1
ATOM 1864 O O . PRO A 1 224 ? 10.840 18.456 -6.647 1.00 34.97 224 PRO A O 1
ATOM 1867 N N . GLY A 1 225 ? 11.797 19.795 -5.112 1.00 41.97 225 GLY A N 1
ATOM 1868 C CA . GLY A 1 225 ? 11.859 20.988 -5.970 1.00 41.97 225 GLY A CA 1
ATOM 1869 C C . GLY A 1 225 ? 11.028 22.222 -5.596 1.00 41.97 225 GLY A C 1
ATOM 1870 O O . GLY A 1 225 ? 10.929 23.112 -6.434 1.00 41.97 225 GLY A O 1
ATOM 1871 N N . THR A 1 226 ? 10.455 22.348 -4.391 1.00 35.72 226 THR A N 1
ATOM 1872 C CA . THR A 1 226 ? 9.866 23.642 -3.958 1.00 35.72 226 THR A CA 1
ATOM 1873 C C . THR A 1 226 ? 10.838 24.592 -3.253 1.00 35.72 226 THR A C 1
ATOM 1875 O O . THR A 1 226 ? 10.488 25.752 -3.050 1.00 35.72 226 THR A O 1
ATOM 1878 N N . ASP A 1 227 ? 12.075 24.174 -2.975 1.00 37.41 227 ASP A N 1
ATOM 1879 C CA . ASP A 1 227 ? 13.140 25.083 -2.530 1.00 37.41 227 ASP A CA 1
ATOM 1880 C C . ASP A 1 227 ? 13.879 25.664 -3.740 1.00 37.41 227 ASP A C 1
ATOM 1882 O O . ASP A 1 227 ? 15.014 25.325 -4.063 1.00 37.41 227 ASP A O 1
ATOM 1886 N N . GLY A 1 228 ? 13.176 26.544 -4.446 1.00 35.00 228 GLY A N 1
ATOM 1887 C CA . GLY A 1 228 ? 13.682 27.321 -5.569 1.00 35.00 228 GLY A CA 1
ATOM 1888 C C . GLY A 1 228 ? 13.116 28.728 -5.500 1.00 35.00 228 GLY A C 1
ATOM 1889 O O . GLY A 1 228 ? 12.354 29.141 -6.367 1.00 35.00 228 GLY A O 1
ATOM 1890 N N . GLY A 1 229 ? 13.436 29.454 -4.426 1.00 31.30 229 GLY A N 1
ATOM 1891 C CA . GLY A 1 229 ? 13.190 30.888 -4.351 1.00 31.30 229 GLY A CA 1
ATOM 1892 C C . GLY A 1 229 ? 14.027 31.611 -5.403 1.00 31.30 229 GLY A C 1
ATOM 1893 O O . GLY A 1 229 ? 15.137 32.055 -5.114 1.00 31.30 229 GLY A O 1
ATOM 1894 N N . GLU A 1 230 ? 13.500 31.744 -6.620 1.00 31.53 230 GLU A N 1
ATOM 1895 C CA . GLU A 1 230 ? 13.984 32.727 -7.581 1.00 31.53 230 GLU A CA 1
ATOM 1896 C C . GLU A 1 230 ? 13.760 34.119 -6.982 1.00 31.53 230 GLU A C 1
ATOM 1898 O O . GLU A 1 230 ? 12.668 34.690 -7.015 1.00 31.53 230 GLU A O 1
ATOM 1903 N N . LYS A 1 231 ? 14.823 34.689 -6.408 1.00 34.38 231 LYS A N 1
ATOM 1904 C CA . LYS A 1 231 ? 14.917 36.137 -6.251 1.00 34.38 231 LYS A CA 1
ATOM 1905 C C . LYS A 1 231 ? 14.966 36.733 -7.655 1.00 34.38 231 LYS A C 1
ATOM 1907 O O . LYS A 1 231 ? 16.015 36.741 -8.293 1.00 34.38 231 LYS A O 1
ATOM 1912 N N . LEU A 1 232 ? 13.825 37.233 -8.117 1.00 33.91 232 LEU A N 1
ATOM 1913 C CA . LEU A 1 232 ? 13.752 38.141 -9.255 1.00 33.91 232 LEU A CA 1
ATOM 1914 C C . LEU A 1 232 ? 14.737 39.303 -9.025 1.00 33.91 232 LEU A C 1
ATOM 1916 O O . LEU A 1 232 ? 14.679 39.935 -7.964 1.00 33.91 232 LEU A O 1
ATOM 1920 N N . PRO A 1 233 ? 15.640 39.606 -9.974 1.00 36.25 233 PRO A N 1
ATOM 1921 C CA . PRO A 1 233 ? 16.471 40.792 -9.873 1.00 36.25 233 PRO A CA 1
ATOM 1922 C C . PRO A 1 233 ? 15.566 42.022 -9.975 1.00 36.25 233 PRO A C 1
ATOM 1924 O O . PRO A 1 233 ? 14.840 42.198 -10.956 1.00 36.25 233 PRO A O 1
ATOM 1927 N N . GLN A 1 234 ? 15.592 42.856 -8.936 1.00 40.09 234 GLN A N 1
ATOM 1928 C CA . GLN A 1 234 ? 14.966 44.172 -8.969 1.00 40.09 234 GLN A CA 1
ATOM 1929 C C . GLN A 1 234 ? 15.664 45.002 -10.053 1.00 40.09 234 GLN A C 1
ATOM 1931 O O . GLN A 1 234 ? 16.889 45.138 -10.038 1.00 40.09 234 GLN A O 1
ATOM 1936 N N . LYS A 1 235 ? 14.875 45.482 -11.017 1.00 44.91 235 LYS A N 1
ATOM 1937 C CA . LYS A 1 235 ? 15.260 46.548 -11.944 1.00 44.91 235 LYS A CA 1
ATOM 1938 C C . LYS A 1 235 ? 15.061 47.902 -11.284 1.00 44.91 235 LYS A C 1
ATOM 1940 O O . LYS A 1 235 ? 14.076 48.022 -10.522 1.00 44.91 235 LYS A O 1
#

Foldseek 3Di:
DAKWKDKDFPVCVVVCLQFNFALVVQFPDWDAAPVGRDTFTWDKTANAPVLDPCVVPPRIFMKMFQDDLVQKKKFAVVLVVVCVVPVVSPVVRRLLIDRPVLDDQLLHQRIMMIGRGTTGSVRIDGPPPDDDDPPPDDGRNVSNVVVLVVLCCVVPVCVVLVVVVVVLVVVVVVVQWDWDADPVVQKIWTAGPVVRDIDITGNDDCVVCPCVCVSSCVSPSPRPDPPDPPPDDDD

Secondary structure (DSSP, 8-state):
-EEEEEEEEGGGHHHHHHH-B-HHHH--EEEEETTEEEEEEEEEEESSGGGSGGGG-TTEEEEEEEE-GGGEEEEEHHHHHHHHH-GGGHHHHHHH-EEGGGPPTTSSSSEEEEE-SPBPGGGEEETTSSS-----SS-HHHHHHHHHHHHHHHH-TTHHHHHHHHHHHHHHHTTS-EEEEETTTTEEEEE-TTT--EEEEEPP-GGGGTTHHHHGGGG----TT------PPP-

Sequence (235 aa):
MAVVYFYVPIDKLEDIIDCGLKLSEWKESYQSTPWNRVEKPCFSAFLHPLDDEKHKDRSYRCIKLDIEAEYCAVYDSDLYRISNEFPELKEKFFKSMVPLNGYIFGSIRRPQCFVFTTVLSEQISLLGKSMDEPILYENSEILYVNNILQQLNDRYTEFNSVLLYSFLAAQEQNGVYRCYRSTNDNIAVFFDEGSNEYISVPIPDYRKYNEIKEVLRLHGRQVPGTDGGEKLPQK

pLDDT: mean 88.14, std 16.22, range [31.3, 97.94]

Radius of gyration: 23.55 Å; chains: 1; bounding box: 48×67×62 Å